Protein AF-A0A935CCX5-F1 (afdb_monomer)

Sequence (183 aa):
MKKTITIIMISWVMMFGCNPSNKKDSSNESIAKMDSAITEVKPKKVDKTPVVETDIVNKSTKTPEGRCDISVILQTSESIENLTNEDIYKFLFTFSEDCKNNIEFGEFSNEVLFEVLLRYPLEISNNLKKDSIYQDIILNEIANPIMEMQSADEIINNVNSLEIPEQTKQDVISSYKISIGYK

pLDDT: mean 75.25, std 21.26, range [36.38, 98.5]

Mean predicted aligned error: 17.53 Å

Solvent-accessible surface area (backbone atoms only — not comparable to full-atom values): 12180 Å² total; per-residue (Å²): 139,89,84,86,87,86,83,84,88,82,85,86,86,79,92,82,86,85,84,90,80,81,90,83,89,81,89,86,88,83,88,78,86,78,90,76,83,88,74,90,77,78,89,75,83,86,76,93,69,86,78,78,81,72,79,75,76,77,76,78,72,79,71,64,89,66,43,64,42,55,67,50,45,50,54,47,59,77,36,61,94,71,68,47,71,67,52,52,43,55,44,56,39,18,62,52,83,85,33,74,82,38,59,69,51,51,54,54,45,46,56,46,50,51,56,45,46,70,75,40,47,67,56,49,62,61,45,50,73,36,89,83,32,54,42,69,60,55,49,48,45,55,28,51,65,85,61,94,69,88,53,68,64,56,54,47,51,55,54,66,71,49,99,63,62,66,68,61,42,49,54,54,46,52,34,38,32,60,44,75,68,61,126

Structure (mmCIF, N/CA/C/O backbone):
data_AF-A0A935CCX5-F1
#
_entry.id   AF-A0A935CCX5-F1
#
loop_
_atom_site.group_PDB
_atom_site.id
_atom_site.type_symbol
_atom_site.label_atom_id
_atom_site.label_alt_id
_atom_site.label_comp_id
_atom_site.label_asym_id
_atom_site.label_entity_id
_atom_site.label_seq_id
_atom_site.pdbx_PDB_ins_code
_atom_site.Cartn_x
_atom_site.Cartn_y
_atom_site.Cartn_z
_atom_site.occupancy
_atom_site.B_iso_or_equiv
_atom_site.auth_seq_id
_atom_site.auth_comp_id
_atom_site.auth_asym_id
_atom_site.auth_atom_id
_atom_site.pdbx_PDB_model_num
ATOM 1 N N . MET A 1 1 ? -37.737 5.731 39.577 1.00 44.72 1 MET A N 1
ATOM 2 C CA . MET A 1 1 ? -36.458 5.450 40.267 1.00 44.72 1 MET A CA 1
ATOM 3 C C . MET A 1 1 ? -35.328 5.930 39.370 1.00 44.72 1 MET A C 1
ATOM 5 O O . MET A 1 1 ? -35.142 5.359 38.307 1.00 44.72 1 MET A O 1
ATOM 9 N N . LYS A 1 2 ? -34.663 7.034 39.724 1.00 38.88 2 LYS A N 1
ATOM 10 C CA . LYS A 1 2 ? -33.552 7.608 38.948 1.00 38.88 2 LYS A CA 1
ATOM 11 C C . LYS A 1 2 ? -32.244 7.115 39.570 1.00 38.88 2 LYS A C 1
ATOM 13 O O . LYS A 1 2 ? -32.047 7.329 40.761 1.00 38.88 2 LYS A O 1
ATOM 18 N N . LYS A 1 3 ? -31.400 6.424 38.802 1.00 51.53 3 LYS A N 1
ATOM 19 C CA . LYS A 1 3 ? -30.046 6.043 39.224 1.00 51.53 3 LYS A CA 1
ATOM 20 C C . LYS A 1 3 ? -29.058 6.957 38.511 1.00 51.53 3 LYS A C 1
ATOM 22 O O . LYS A 1 3 ? -28.895 6.861 37.301 1.00 51.53 3 LYS A O 1
ATOM 27 N N . THR A 1 4 ? -28.451 7.857 39.270 1.00 56.78 4 THR A N 1
ATOM 28 C CA . THR A 1 4 ? -27.326 8.683 38.835 1.00 56.78 4 THR A CA 1
ATOM 29 C C . THR A 1 4 ? -26.055 7.879 39.090 1.00 56.78 4 THR A C 1
ATOM 31 O O . THR A 1 4 ? -25.826 7.453 40.220 1.00 56.78 4 THR A O 1
ATOM 34 N N . ILE A 1 5 ? -25.266 7.623 38.048 1.00 62.19 5 ILE A N 1
ATOM 35 C CA . ILE A 1 5 ? -23.954 6.977 38.153 1.00 62.19 5 ILE A CA 1
ATOM 36 C C . ILE A 1 5 ? -22.908 8.079 37.990 1.00 62.19 5 ILE A C 1
ATOM 38 O O . ILE A 1 5 ? -22.842 8.723 36.947 1.00 62.19 5 ILE A O 1
ATOM 42 N N . THR A 1 6 ? -22.119 8.291 39.039 1.00 56.31 6 THR A N 1
ATOM 43 C CA . THR A 1 6 ? -20.995 9.232 39.090 1.00 56.31 6 THR A CA 1
ATOM 44 C C . THR A 1 6 ? -19.739 8.433 39.401 1.00 56.31 6 THR A C 1
ATOM 46 O O . THR A 1 6 ? -19.636 7.948 40.523 1.00 56.31 6 THR A O 1
ATOM 49 N N . ILE A 1 7 ? -18.796 8.299 38.461 1.00 57.38 7 ILE A N 1
ATOM 50 C CA . ILE A 1 7 ? -17.422 7.811 38.714 1.00 57.38 7 ILE A CA 1
ATOM 51 C C . ILE A 1 7 ? -16.489 8.535 37.719 1.00 57.38 7 ILE A C 1
ATOM 53 O O . ILE A 1 7 ? -16.612 8.338 36.518 1.00 57.38 7 ILE A O 1
ATOM 57 N N . ILE A 1 8 ? -15.860 9.640 38.140 1.00 51.03 8 ILE A N 1
ATOM 58 C CA . ILE A 1 8 ? -14.445 9.807 38.556 1.00 51.03 8 ILE A CA 1
ATOM 59 C C . ILE A 1 8 ? -13.445 9.630 37.395 1.00 51.03 8 ILE A C 1
ATOM 61 O O . ILE A 1 8 ? -13.020 8.527 37.071 1.00 51.03 8 ILE A O 1
ATOM 65 N N . MET A 1 9 ? -13.040 10.772 36.826 1.00 47.75 9 MET A N 1
ATOM 66 C CA . MET A 1 9 ? -11.865 10.942 35.965 1.00 47.75 9 MET A CA 1
ATOM 67 C C . MET A 1 9 ? -10.595 10.864 36.820 1.00 47.75 9 MET A C 1
ATOM 69 O O . MET A 1 9 ? -10.384 11.721 37.679 1.00 47.75 9 MET A O 1
ATOM 73 N N . ILE A 1 10 ? -9.743 9.868 36.580 1.00 54.22 10 ILE A N 1
ATOM 74 C CA . ILE A 1 10 ? -8.392 9.819 37.150 1.00 54.22 10 ILE A CA 1
ATOM 75 C C . ILE A 1 10 ? -7.418 10.261 36.062 1.00 54.22 10 ILE A C 1
ATOM 77 O O . ILE A 1 10 ? -7.190 9.560 35.082 1.00 54.22 10 ILE A O 1
ATOM 81 N N . SER A 1 11 ? -6.881 11.462 36.257 1.00 43.94 11 SER A N 1
ATOM 82 C CA . SER A 1 11 ? -5.831 12.069 35.450 1.00 43.94 11 SER A CA 1
ATOM 83 C C . SER A 1 11 ? -4.484 11.457 35.842 1.00 43.94 11 SER A C 1
ATOM 85 O O . SER A 1 11 ? -4.084 11.545 37.004 1.00 43.94 11 SER A O 1
ATOM 87 N N . TRP A 1 12 ? -3.795 10.822 34.895 1.00 50.88 12 TRP A N 1
ATOM 88 C CA . TRP A 1 12 ? -2.405 10.393 35.047 1.00 50.88 12 TRP A CA 1
ATOM 89 C C . TRP A 1 12 ? -1.508 11.351 34.267 1.00 50.88 12 TRP A C 1
ATOM 91 O O . TRP A 1 12 ? -1.431 11.310 33.043 1.00 50.88 12 TRP A O 1
ATOM 101 N N . VAL A 1 13 ? -0.839 12.230 35.011 1.00 50.91 13 VAL A N 1
ATOM 102 C CA . VAL A 1 13 ? 0.287 13.045 34.554 1.00 50.91 13 VAL A CA 1
ATOM 103 C C . VAL A 1 13 ? 1.533 12.498 35.240 1.00 50.91 13 VAL A C 1
ATOM 105 O O . VAL A 1 13 ? 1.661 12.634 36.453 1.00 50.91 13 VAL A O 1
ATOM 108 N N . MET A 1 14 ? 2.453 11.919 34.471 1.00 54.34 14 MET A N 1
ATOM 109 C CA . MET A 1 14 ? 3.885 11.823 34.793 1.00 54.34 14 MET A CA 1
ATOM 110 C C . MET A 1 14 ? 4.626 11.928 33.449 1.00 54.34 14 MET A C 1
ATOM 112 O O . MET A 1 14 ? 4.431 11.085 32.586 1.00 54.34 14 MET A O 1
ATOM 116 N N . MET A 1 15 ? 5.256 13.051 33.088 1.00 46.47 15 MET A N 1
ATOM 117 C CA . MET A 1 15 ? 6.559 13.544 33.566 1.00 46.47 15 MET A CA 1
ATOM 118 C C . MET A 1 15 ? 7.659 12.474 33.507 1.00 46.47 15 MET A C 1
ATOM 120 O O . MET A 1 15 ? 8.038 11.920 34.532 1.00 46.47 15 MET A O 1
ATOM 124 N N . PHE A 1 16 ? 8.224 12.259 32.316 1.00 51.16 16 PHE A N 1
ATOM 125 C CA . PHE A 1 16 ? 9.604 11.797 32.168 1.00 51.16 16 PHE A CA 1
ATOM 126 C C . PHE A 1 16 ? 10.336 12.730 31.207 1.00 51.16 16 PHE A C 1
ATOM 128 O O . PHE A 1 16 ? 10.091 12.741 30.005 1.00 51.16 16 PHE A O 1
ATOM 135 N N . GLY A 1 17 ? 11.196 13.568 31.783 1.00 39.47 17 GLY A N 1
ATOM 136 C CA . GLY A 1 17 ? 12.175 14.355 31.052 1.00 39.47 17 GLY A CA 1
ATOM 137 C C . GLY A 1 17 ? 13.452 13.550 30.828 1.00 39.47 17 GLY A C 1
ATOM 138 O O . GLY A 1 17 ? 13.896 12.826 31.719 1.00 39.47 17 GLY A O 1
ATOM 139 N N . CYS A 1 18 ? 14.077 13.741 29.669 1.00 45.31 18 CYS A N 1
ATOM 140 C CA . CYS A 1 18 ? 15.471 13.379 29.441 1.00 45.31 18 CYS A CA 1
ATOM 141 C C . CYS A 1 18 ? 16.293 14.657 29.230 1.00 45.31 18 CYS A C 1
ATOM 143 O O . CYS A 1 18 ? 16.026 15.456 28.337 1.00 45.31 18 CYS A O 1
ATOM 145 N N . ASN A 1 19 ? 17.284 14.833 30.103 1.00 48.62 19 ASN A N 1
ATOM 146 C CA . ASN A 1 19 ? 18.323 15.858 30.065 1.00 48.62 19 ASN A CA 1
ATOM 147 C C . ASN A 1 19 ? 19.548 15.293 29.310 1.00 48.62 19 ASN A C 1
ATOM 149 O O . ASN A 1 19 ? 19.934 14.158 29.603 1.00 48.62 19 ASN A O 1
ATOM 153 N N . PRO A 1 20 ? 20.180 16.027 28.374 1.00 53.34 20 PRO A N 1
ATOM 154 C CA . PRO A 1 20 ? 21.328 15.531 27.622 1.00 53.34 20 PRO A CA 1
ATOM 155 C C . PRO A 1 20 ? 22.642 15.815 28.360 1.00 53.34 20 PRO A C 1
ATOM 157 O O . PRO A 1 20 ? 22.901 16.938 28.791 1.00 53.34 20 PRO A O 1
ATOM 160 N N . SER A 1 21 ? 23.523 14.816 28.457 1.00 44.41 21 SER A N 1
ATOM 161 C CA . SER A 1 21 ? 24.890 15.027 28.941 1.00 44.41 21 SER A CA 1
ATOM 162 C C . SER A 1 21 ? 25.943 14.295 28.106 1.00 44.41 21 SER A C 1
ATOM 164 O O . SER A 1 21 ? 26.042 13.075 28.147 1.00 44.41 21 SER A O 1
ATOM 166 N N . ASN A 1 22 ? 26.773 15.127 27.468 1.00 36.38 22 ASN A N 1
ATOM 167 C CA . ASN A 1 22 ? 28.233 15.056 27.318 1.00 36.38 22 ASN A CA 1
ATOM 168 C C . ASN A 1 22 ? 28.921 13.970 26.463 1.00 36.38 22 ASN A C 1
ATOM 170 O O . ASN A 1 22 ? 29.100 12.833 26.877 1.00 36.38 22 ASN A O 1
ATOM 174 N N . LYS A 1 23 ? 29.486 14.470 25.348 1.00 39.94 23 LYS A N 1
ATOM 175 C CA . LYS A 1 23 ? 30.903 14.427 24.908 1.00 39.94 23 LYS A CA 1
ATOM 176 C C . LYS A 1 23 ? 31.777 13.240 25.341 1.00 39.94 23 LYS A C 1
ATOM 178 O O . LYS A 1 23 ? 32.072 13.099 26.527 1.00 39.94 23 LYS A O 1
ATOM 183 N N . LYS A 1 24 ? 32.452 12.642 24.348 1.00 38.50 24 LYS A N 1
ATOM 184 C CA . LYS A 1 24 ? 33.928 12.605 24.265 1.00 38.50 24 LYS A CA 1
ATOM 185 C C . LYS A 1 24 ? 34.413 12.177 22.876 1.00 38.50 24 LYS A C 1
ATOM 187 O O . LYS A 1 24 ? 34.017 11.133 22.373 1.00 38.50 24 LYS A O 1
ATOM 192 N N . ASP A 1 25 ? 35.306 12.991 22.323 1.00 45.34 25 ASP A N 1
ATOM 193 C CA . ASP A 1 25 ? 36.224 12.652 21.238 1.00 45.34 25 ASP A CA 1
ATOM 194 C C . ASP A 1 25 ? 37.192 11.540 21.677 1.00 45.34 25 ASP A C 1
ATOM 196 O O . ASP A 1 25 ? 37.613 11.523 22.835 1.00 45.34 25 ASP A O 1
ATOM 200 N N . SER A 1 26 ? 37.621 10.681 20.749 1.00 39.69 26 SER A N 1
ATOM 201 C CA . SER A 1 26 ? 39.006 10.191 20.713 1.00 39.69 26 SER A CA 1
ATOM 202 C C . SER A 1 26 ? 39.299 9.467 19.400 1.00 39.69 26 SER A C 1
ATOM 204 O O . SER A 1 26 ? 38.793 8.386 19.124 1.00 39.69 26 SER A O 1
ATOM 206 N N . SER A 1 27 ? 40.192 10.093 18.649 1.00 43.50 27 SER A N 1
ATOM 207 C CA . SER A 1 27 ? 41.060 9.577 17.596 1.00 43.50 27 SER A CA 1
ATOM 208 C C . SER A 1 27 ? 41.611 8.161 17.801 1.00 43.50 27 SER A C 1
ATOM 210 O O . SER A 1 27 ? 42.097 7.841 18.888 1.00 43.50 27 SER A O 1
ATOM 212 N N . ASN A 1 28 ? 41.734 7.419 16.699 1.00 43.84 28 ASN A N 1
ATOM 213 C CA . ASN A 1 28 ? 42.888 6.566 16.426 1.00 43.84 28 ASN A CA 1
ATOM 214 C C . ASN A 1 28 ? 43.132 6.373 14.915 1.00 43.84 28 ASN A C 1
ATOM 216 O O . ASN A 1 28 ? 42.342 5.836 14.148 1.00 43.84 28 ASN A O 1
ATOM 220 N N . GLU A 1 29 ? 44.299 6.878 14.553 1.00 40.53 29 GLU A N 1
ATOM 221 C CA . GLU A 1 29 ? 45.106 6.762 13.350 1.00 40.53 29 GLU A CA 1
ATOM 222 C C . GLU A 1 29 ? 45.534 5.314 13.056 1.00 40.53 29 GLU A C 1
ATOM 224 O O . GLU A 1 29 ? 45.851 4.578 13.991 1.00 40.53 29 GLU A O 1
ATOM 229 N N . SER A 1 30 ? 45.598 4.931 11.770 1.00 47.56 30 SER A N 1
ATOM 230 C CA . SER A 1 30 ? 46.702 4.167 11.137 1.00 47.56 30 SER A CA 1
ATOM 231 C C . SER A 1 30 ? 46.293 3.656 9.745 1.00 47.56 30 SER A C 1
ATOM 233 O O . SER A 1 30 ? 45.795 2.541 9.603 1.00 47.56 30 SER A O 1
ATOM 235 N N . ILE A 1 31 ? 46.542 4.445 8.692 1.00 44.75 31 ILE A N 1
ATOM 236 C CA . ILE A 1 31 ? 46.558 3.936 7.310 1.00 44.75 31 ILE A CA 1
ATOM 237 C C . ILE A 1 31 ? 47.976 3.436 7.037 1.00 44.75 31 ILE A C 1
ATOM 239 O O . ILE A 1 31 ? 48.907 4.212 6.815 1.00 44.75 31 ILE A O 1
ATOM 243 N N . ALA A 1 32 ? 48.138 2.117 7.112 1.00 42.75 32 ALA A N 1
ATOM 244 C CA . ALA A 1 32 ? 49.355 1.436 6.718 1.00 42.75 32 ALA A CA 1
ATOM 245 C C . ALA A 1 32 ? 49.464 1.397 5.189 1.00 42.75 32 ALA A C 1
ATOM 247 O O . ALA A 1 32 ? 48.538 1.027 4.471 1.00 42.75 32 ALA A O 1
ATOM 248 N N . LYS A 1 33 ? 50.648 1.797 4.733 1.00 46.12 33 LYS A N 1
ATOM 249 C CA . LYS A 1 33 ? 51.164 1.711 3.371 1.00 46.12 33 LYS A CA 1
ATOM 250 C C . LYS A 1 33 ? 51.087 0.275 2.859 1.00 46.12 33 LYS A C 1
ATOM 252 O O . LYS A 1 33 ? 51.522 -0.641 3.553 1.00 46.12 33 LYS A O 1
ATOM 257 N N . MET A 1 34 ? 50.658 0.105 1.614 1.00 49.12 34 MET A N 1
ATOM 258 C CA . MET A 1 34 ? 50.986 -1.096 0.858 1.00 49.12 34 MET A CA 1
ATOM 259 C C . MET A 1 34 ? 51.179 -0.725 -0.611 1.00 49.12 34 MET A C 1
ATOM 261 O O . MET A 1 34 ? 50.232 -0.580 -1.379 1.00 49.12 34 MET A O 1
ATOM 265 N N . ASP A 1 35 ? 52.450 -0.520 -0.954 1.00 47.53 35 ASP A N 1
ATOM 266 C CA . ASP A 1 35 ? 52.952 -0.504 -2.318 1.00 47.53 35 ASP A CA 1
ATOM 267 C C . ASP A 1 35 ? 52.635 -1.850 -2.981 1.00 47.53 35 ASP A C 1
ATOM 269 O O . ASP A 1 35 ? 52.957 -2.911 -2.437 1.00 47.53 35 ASP A O 1
ATOM 273 N N . SER A 1 36 ? 52.038 -1.826 -4.172 1.00 47.44 36 SER A N 1
ATOM 274 C CA . SER A 1 36 ? 52.028 -2.994 -5.048 1.00 47.44 36 SER A CA 1
ATOM 275 C C . SER A 1 36 ? 52.304 -2.586 -6.486 1.00 47.44 36 SER A C 1
ATOM 277 O O . SER A 1 36 ? 51.674 -1.697 -7.056 1.00 47.44 36 SER A O 1
ATOM 279 N N . ALA A 1 37 ? 53.330 -3.242 -7.010 1.00 46.75 37 ALA A N 1
ATOM 280 C CA . ALA A 1 37 ? 53.992 -3.044 -8.278 1.00 46.75 37 ALA A CA 1
ATOM 281 C C . ALA A 1 37 ? 53.043 -3.002 -9.485 1.00 46.75 37 ALA A C 1
ATOM 283 O O . ALA A 1 37 ? 52.337 -3.962 -9.796 1.00 46.75 37 ALA A O 1
ATOM 284 N N . ILE A 1 38 ? 53.153 -1.916 -10.251 1.00 46.22 38 ILE A N 1
ATOM 285 C CA . ILE A 1 38 ? 52.764 -1.880 -11.658 1.00 46.22 38 ILE A CA 1
ATOM 286 C C . ILE A 1 38 ? 53.743 -2.788 -12.404 1.00 46.22 38 ILE A C 1
ATOM 288 O O . ILE A 1 38 ? 54.920 -2.461 -12.549 1.00 46.22 38 ILE A O 1
ATOM 292 N N . THR A 1 39 ? 53.256 -3.940 -12.861 1.00 48.09 39 THR A N 1
ATOM 293 C CA . THR A 1 39 ? 53.983 -4.772 -13.822 1.00 48.09 39 THR A CA 1
ATOM 294 C C . THR A 1 39 ? 53.368 -4.537 -15.194 1.00 48.09 39 THR A C 1
ATOM 296 O O . THR A 1 39 ? 52.175 -4.754 -15.398 1.00 48.09 39 THR A O 1
ATOM 299 N N . GLU A 1 40 ? 54.187 -4.047 -16.119 1.00 47.06 40 GLU A N 1
ATOM 300 C CA . GLU A 1 40 ? 53.831 -3.764 -17.505 1.00 47.06 40 GLU A CA 1
ATOM 301 C C . GLU A 1 40 ? 53.297 -5.015 -18.221 1.00 47.06 40 GLU A C 1
ATOM 303 O O . GLU A 1 40 ? 54.026 -5.981 -18.457 1.00 47.06 40 GLU A O 1
ATOM 308 N N . VAL A 1 41 ? 52.027 -4.983 -18.634 1.00 49.78 41 VAL A N 1
ATOM 309 C CA . VAL A 1 41 ? 51.474 -5.957 -19.582 1.00 49.78 41 VAL A CA 1
ATOM 310 C C . VAL A 1 41 ? 51.513 -5.343 -20.980 1.00 49.78 41 VAL A C 1
ATOM 312 O O . VAL A 1 41 ? 50.815 -4.379 -21.285 1.00 49.78 41 VAL A O 1
ATOM 315 N N . LYS A 1 42 ? 52.362 -5.920 -21.836 1.00 52.69 42 LYS A N 1
ATOM 316 C CA . LYS A 1 42 ? 52.503 -5.588 -23.262 1.00 52.69 42 LYS A CA 1
ATOM 317 C 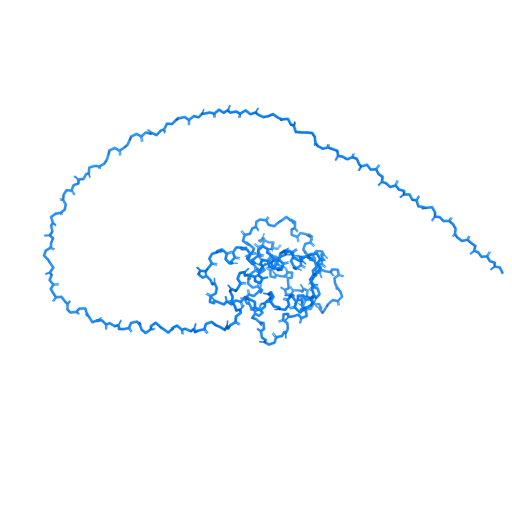C . LYS A 1 42 ? 51.167 -5.746 -24.015 1.00 52.69 42 LYS A C 1
ATOM 319 O O . LYS A 1 42 ? 50.466 -6.734 -23.785 1.00 52.69 42 LYS A O 1
ATOM 324 N N . PRO A 1 43 ? 50.848 -4.868 -24.986 1.00 39.22 43 PRO A N 1
ATOM 325 C CA . PRO A 1 43 ? 49.627 -4.978 -25.777 1.00 39.22 43 PRO A CA 1
ATOM 326 C C . PRO A 1 43 ? 49.686 -6.194 -26.713 1.00 39.22 43 PRO A C 1
ATOM 328 O O . PRO A 1 43 ? 50.532 -6.286 -27.608 1.00 39.22 43 PRO A O 1
ATOM 331 N N . LYS A 1 44 ? 48.768 -7.144 -26.504 1.00 43.75 44 LYS A N 1
ATOM 332 C CA . LYS A 1 44 ? 48.537 -8.287 -27.393 1.00 43.75 44 LYS A CA 1
ATOM 333 C C . LYS A 1 44 ? 47.650 -7.836 -28.557 1.00 43.75 44 LYS A C 1
ATOM 335 O O . LYS A 1 44 ? 46.626 -7.191 -28.356 1.00 43.75 44 LYS A O 1
ATOM 340 N N . LYS A 1 45 ? 48.091 -8.155 -29.775 1.00 48.47 45 LYS A N 1
ATOM 341 C CA . LYS A 1 45 ? 47.449 -7.807 -31.049 1.00 48.47 45 LYS A CA 1
ATOM 342 C C . LYS A 1 45 ? 45.987 -8.268 -31.087 1.00 48.47 45 LYS A C 1
ATOM 344 O O . LYS A 1 45 ? 45.701 -9.436 -30.838 1.00 48.47 45 LYS A O 1
ATOM 349 N N . VAL A 1 46 ? 45.115 -7.323 -31.432 1.00 43.12 46 VAL A N 1
ATOM 350 C CA . VAL A 1 46 ? 43.693 -7.500 -31.736 1.00 43.12 46 VAL A CA 1
ATOM 351 C C . VAL A 1 46 ? 43.574 -8.245 -33.062 1.00 43.12 46 VAL A C 1
ATOM 353 O O . VAL A 1 46 ? 43.966 -7.715 -34.103 1.00 43.12 46 VAL A O 1
ATOM 356 N N . ASP A 1 47 ? 43.059 -9.471 -33.006 1.00 54.94 47 ASP A N 1
ATOM 357 C CA . ASP A 1 47 ? 42.633 -10.214 -34.187 1.00 54.94 47 ASP A CA 1
ATOM 358 C C . ASP A 1 47 ? 41.143 -9.951 -34.433 1.00 54.94 47 ASP A C 1
ATOM 360 O O . ASP A 1 47 ? 40.322 -9.962 -33.511 1.00 54.94 47 ASP A O 1
ATOM 364 N N . LYS A 1 48 ? 40.819 -9.620 -35.680 1.00 53.25 48 LYS A N 1
ATOM 365 C CA . LYS A 1 48 ? 39.520 -9.103 -36.111 1.00 53.25 48 LYS A CA 1
ATOM 366 C C . LYS A 1 48 ? 38.533 -10.258 -36.224 1.00 53.25 48 LYS A C 1
ATOM 3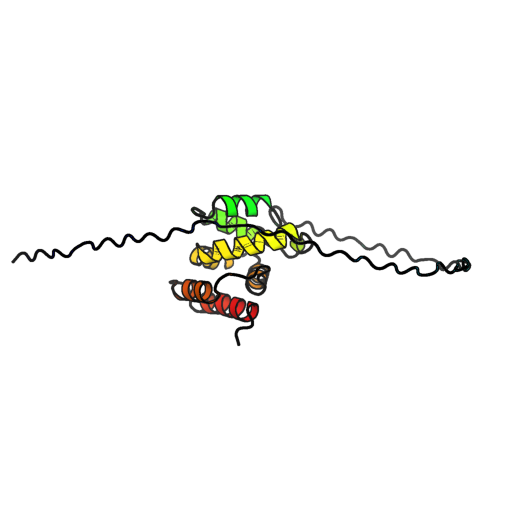68 O O . LYS A 1 48 ? 38.475 -10.925 -37.250 1.00 53.25 48 LYS A O 1
ATOM 373 N N . THR A 1 49 ? 37.719 -10.447 -35.193 1.00 52.34 49 THR A N 1
ATOM 374 C CA . THR A 1 49 ? 36.473 -11.213 -35.320 1.00 52.34 49 THR A CA 1
ATOM 375 C C . THR A 1 49 ? 35.333 -10.211 -35.509 1.00 52.34 49 THR A C 1
ATOM 377 O O . THR A 1 49 ? 35.271 -9.247 -34.743 1.00 52.34 49 THR A O 1
ATOM 380 N N . PRO A 1 50 ? 34.462 -10.365 -36.523 1.00 47.91 50 PRO A N 1
ATOM 381 C CA . PRO A 1 50 ? 33.326 -9.476 -36.699 1.00 47.91 50 PRO A CA 1
ATOM 382 C C . PRO A 1 50 ? 32.371 -9.690 -35.525 1.00 47.91 50 PRO A C 1
ATOM 384 O O . PRO A 1 50 ? 31.747 -10.742 -35.393 1.00 47.91 50 PRO A O 1
ATOM 387 N N . VAL A 1 51 ? 32.312 -8.693 -34.644 1.00 44.25 51 VAL A N 1
ATOM 388 C CA . VAL A 1 51 ? 31.281 -8.582 -33.619 1.00 44.25 51 VAL A CA 1
ATOM 389 C C . VAL A 1 51 ? 29.982 -8.343 -34.373 1.00 44.25 51 VAL A C 1
ATOM 391 O O . VAL A 1 51 ? 29.777 -7.284 -34.960 1.00 44.25 51 VAL A O 1
ATOM 394 N N . VAL A 1 52 ? 29.154 -9.381 -34.427 1.00 50.91 52 VAL A N 1
ATOM 395 C CA . VAL A 1 52 ? 27.754 -9.266 -34.814 1.00 50.91 52 VAL A CA 1
ATOM 396 C C . VAL A 1 52 ? 27.111 -8.391 -33.749 1.00 50.91 52 VAL A C 1
ATOM 398 O O . VAL A 1 52 ? 26.923 -8.815 -32.611 1.00 50.91 52 VAL A O 1
ATOM 401 N N . GLU A 1 53 ? 26.873 -7.141 -34.118 1.00 49.38 53 GLU A N 1
ATOM 402 C CA . GLU A 1 53 ? 26.093 -6.169 -33.371 1.00 49.38 53 GLU A CA 1
ATOM 403 C C . GLU A 1 53 ? 24.655 -6.695 -33.343 1.00 49.38 53 GLU A C 1
ATOM 405 O O . GLU A 1 53 ? 23.848 -6.455 -34.234 1.00 49.38 53 GLU A O 1
ATOM 410 N N . THR A 1 54 ? 24.363 -7.564 -32.375 1.00 43.34 54 THR A N 1
ATOM 411 C CA . THR A 1 54 ? 22.985 -7.899 -32.049 1.00 43.34 54 THR A CA 1
ATOM 412 C C . THR A 1 54 ? 22.401 -6.677 -31.375 1.00 43.34 54 THR A C 1
ATOM 414 O O . THR A 1 54 ? 22.699 -6.415 -30.208 1.00 43.34 54 THR A O 1
ATOM 417 N N . ASP A 1 55 ? 21.597 -5.943 -32.136 1.00 41.38 55 ASP A N 1
ATOM 418 C CA . ASP A 1 55 ? 20.690 -4.914 -31.657 1.00 41.38 55 ASP A CA 1
ATOM 419 C C . ASP A 1 55 ? 19.947 -5.437 -30.422 1.00 41.38 55 ASP A C 1
ATOM 421 O O . ASP A 1 55 ? 18.992 -6.216 -30.514 1.00 41.38 55 ASP A O 1
ATOM 425 N N . ILE A 1 56 ? 20.398 -5.021 -29.236 1.00 53.47 56 ILE A N 1
ATOM 426 C CA . ILE A 1 56 ? 19.592 -5.120 -28.028 1.00 53.47 56 ILE A CA 1
ATOM 427 C C . ILE A 1 56 ? 18.474 -4.113 -28.250 1.00 53.47 56 ILE A C 1
ATOM 429 O O . ILE A 1 56 ? 18.626 -2.916 -28.008 1.00 53.47 56 ILE A O 1
ATOM 433 N N . VAL A 1 57 ? 17.361 -4.614 -28.786 1.00 45.56 57 VAL A N 1
ATOM 434 C CA . VAL A 1 57 ? 16.081 -3.920 -28.829 1.00 45.56 57 VAL A CA 1
ATOM 435 C C . VAL A 1 57 ? 15.739 -3.589 -27.386 1.00 45.56 57 VAL A C 1
ATOM 437 O O . VAL A 1 57 ? 15.199 -4.404 -26.638 1.00 45.56 57 VAL A O 1
ATOM 440 N N . ASN A 1 58 ? 16.128 -2.382 -26.992 1.00 48.72 58 ASN A N 1
ATOM 441 C CA . ASN A 1 58 ? 15.821 -1.773 -25.721 1.00 48.72 58 ASN A CA 1
ATOM 442 C C . ASN A 1 58 ? 14.319 -1.489 -25.761 1.00 48.72 58 ASN A C 1
ATOM 444 O O . ASN A 1 58 ? 13.867 -0.419 -26.173 1.00 48.72 58 ASN A O 1
ATOM 448 N N . LYS A 1 59 ? 13.521 -2.517 -25.460 1.00 44.25 59 LYS A N 1
ATOM 449 C CA . LYS A 1 59 ? 12.077 -2.402 -25.321 1.00 44.25 59 LYS A CA 1
ATOM 450 C C . LYS A 1 59 ? 11.850 -1.585 -24.057 1.00 44.25 59 LYS A C 1
ATOM 452 O O . LYS A 1 59 ? 11.667 -2.141 -22.984 1.00 44.25 59 LYS A O 1
ATOM 457 N N . SER A 1 60 ? 11.914 -0.262 -24.201 1.00 49.47 60 SER A N 1
ATOM 458 C CA . SER A 1 60 ? 11.426 0.690 -23.214 1.00 49.47 60 SER A CA 1
ATOM 459 C C . SER A 1 60 ? 9.928 0.435 -23.085 1.00 49.47 60 SER A C 1
ATOM 461 O O . SER A 1 60 ? 9.104 0.954 -23.839 1.00 49.47 60 SER A O 1
ATOM 463 N N . THR A 1 61 ? 9.576 -0.491 -22.200 1.00 55.69 61 THR A N 1
ATOM 464 C CA . THR A 1 61 ? 8.221 -0.639 -21.705 1.00 55.69 61 THR A CA 1
ATOM 465 C C . THR A 1 61 ? 7.942 0.643 -20.953 1.00 55.69 61 THR A C 1
ATOM 467 O O . THR A 1 61 ? 8.477 0.879 -19.877 1.00 55.69 61 THR A O 1
ATOM 470 N N . LYS A 1 62 ? 7.194 1.539 -21.598 1.00 67.94 62 LYS A N 1
ATOM 471 C CA . LYS A 1 62 ? 6.774 2.792 -20.991 1.00 67.94 62 LYS A CA 1
ATOM 472 C C . LYS A 1 62 ? 5.983 2.441 -19.737 1.00 67.94 62 LYS A C 1
ATOM 474 O O . LYS A 1 62 ? 4.877 1.910 -19.838 1.00 67.94 62 LYS A O 1
ATOM 479 N N . THR A 1 63 ? 6.569 2.733 -18.588 1.00 74.19 63 THR A N 1
ATOM 480 C CA . THR A 1 63 ? 5.908 2.613 -17.300 1.00 74.19 63 THR A CA 1
ATOM 481 C C . THR A 1 63 ? 4.603 3.417 -17.334 1.00 74.19 63 THR A C 1
ATOM 483 O O . THR A 1 63 ? 4.604 4.541 -17.856 1.00 74.19 63 THR A O 1
ATOM 486 N N . PRO A 1 64 ? 3.476 2.864 -16.845 1.00 80.31 64 PRO A N 1
ATOM 487 C CA . PRO A 1 64 ? 2.231 3.612 -16.757 1.00 80.31 64 PRO A CA 1
ATOM 488 C C . PRO A 1 64 ? 2.440 4.936 -16.013 1.00 80.31 64 PRO A C 1
ATOM 490 O O . PRO A 1 64 ? 3.181 5.000 -15.034 1.00 80.31 64 PRO A O 1
ATOM 493 N N . GLU A 1 65 ? 1.800 5.997 -16.497 1.00 86.44 65 GLU A N 1
ATOM 494 C CA . GLU A 1 65 ? 1.896 7.329 -15.898 1.00 86.44 65 GLU A CA 1
ATOM 495 C C . GLU A 1 65 ? 1.486 7.288 -14.418 1.00 86.44 65 GLU A C 1
ATOM 497 O O . GLU A 1 65 ? 0.491 6.652 -14.075 1.00 86.44 65 GLU A O 1
ATOM 502 N N . GLY A 1 66 ? 2.274 7.928 -13.550 1.00 87.00 66 GLY A N 1
ATOM 503 C CA . GLY A 1 66 ? 2.058 7.956 -12.099 1.00 87.00 66 GLY A CA 1
ATOM 504 C C . GLY A 1 66 ? 2.718 6.821 -11.302 1.00 87.00 66 GLY A C 1
ATOM 505 O O . GLY A 1 66 ? 2.725 6.883 -10.076 1.00 87.00 66 GLY A O 1
ATOM 506 N N . ARG A 1 67 ? 3.307 5.800 -11.944 1.00 94.62 67 ARG A N 1
ATOM 507 C CA . ARG A 1 67 ? 4.169 4.841 -11.224 1.00 94.62 67 ARG A CA 1
ATOM 508 C C . ARG A 1 67 ? 5.539 5.450 -10.937 1.00 94.62 67 ARG A C 1
ATOM 510 O O . ARG A 1 67 ? 6.018 6.294 -11.691 1.00 94.62 67 ARG A O 1
ATOM 517 N N . CYS A 1 68 ? 6.180 4.962 -9.881 1.00 94.69 68 CYS A N 1
ATOM 518 C CA . CYS A 1 68 ? 7.498 5.401 -9.422 1.00 94.69 68 CYS A CA 1
ATOM 519 C C . CYS A 1 68 ? 7.582 6.913 -9.131 1.00 94.69 68 CYS A C 1
ATOM 521 O O . CYS A 1 68 ? 8.673 7.485 -9.133 1.00 94.69 68 CYS A O 1
ATOM 523 N N . ASP A 1 69 ? 6.438 7.575 -8.917 1.00 95.69 69 ASP A N 1
ATOM 524 C CA . ASP A 1 69 ? 6.375 9.010 -8.663 1.00 95.69 69 ASP A CA 1
ATOM 525 C C . ASP A 1 69 ? 6.702 9.299 -7.197 1.00 95.69 69 ASP A C 1
ATOM 527 O O . ASP A 1 69 ? 5.857 9.184 -6.307 1.00 95.69 69 ASP A O 1
ATOM 531 N N . ILE A 1 70 ? 7.952 9.692 -6.956 1.00 95.94 70 ILE A N 1
ATOM 532 C CA . ILE A 1 70 ? 8.454 10.031 -5.622 1.00 95.94 70 ILE A CA 1
ATOM 533 C C . ILE A 1 70 ? 7.689 11.200 -4.986 1.00 95.94 70 ILE A C 1
ATOM 535 O O . ILE A 1 70 ? 7.576 11.274 -3.765 1.00 95.94 70 ILE A O 1
ATOM 539 N N . SER A 1 71 ? 7.106 12.089 -5.795 1.00 97.06 71 SER A N 1
ATOM 540 C CA . SER A 1 71 ? 6.341 13.241 -5.308 1.00 97.06 71 SER A CA 1
ATOM 541 C C . SER A 1 71 ? 5.077 12.792 -4.577 1.00 97.06 71 SER A C 1
ATOM 543 O O . SER A 1 71 ? 4.697 13.400 -3.580 1.00 97.06 71 SER A O 1
ATOM 545 N N . VAL A 1 72 ? 4.442 11.711 -5.044 1.00 97.94 72 VAL A N 1
ATOM 546 C CA . VAL A 1 72 ? 3.273 11.115 -4.382 1.00 97.94 72 VAL A CA 1
ATOM 547 C C . VAL A 1 72 ? 3.679 10.479 -3.051 1.00 97.94 72 VAL A C 1
ATOM 549 O O . VAL A 1 72 ? 2.963 10.639 -2.064 1.00 97.94 72 VAL A O 1
ATOM 552 N N . ILE A 1 73 ? 4.843 9.821 -2.990 1.00 97.81 73 ILE A N 1
ATOM 553 C CA . ILE A 1 73 ? 5.386 9.259 -1.740 1.00 97.81 73 ILE A CA 1
ATOM 554 C C . ILE A 1 73 ? 5.630 10.376 -0.720 1.00 97.81 73 ILE A C 1
ATOM 556 O O . ILE A 1 73 ? 5.182 10.279 0.421 1.00 97.81 73 ILE A O 1
ATOM 560 N N . LEU A 1 74 ? 6.263 11.471 -1.154 1.00 97.62 74 LEU A N 1
ATOM 561 C CA . 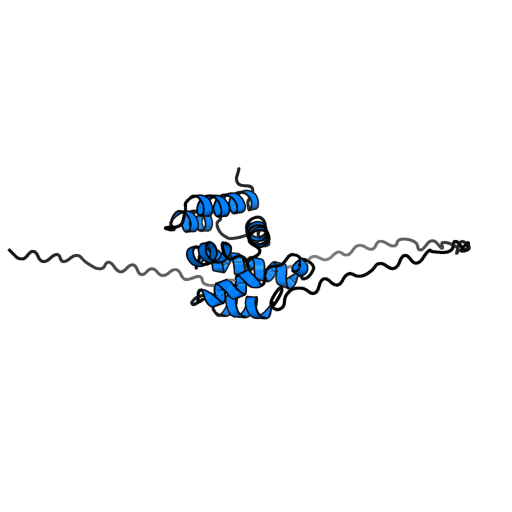LEU A 1 74 ? 6.542 12.630 -0.310 1.00 97.62 74 LEU A CA 1
ATOM 562 C C . LEU A 1 74 ? 5.255 13.260 0.232 1.00 97.62 74 LEU A C 1
ATOM 564 O O . LEU A 1 74 ? 5.128 13.446 1.436 1.00 97.62 74 LEU A O 1
ATOM 568 N N . GLN A 1 75 ? 4.270 13.518 -0.632 1.00 97.94 75 GLN A N 1
ATOM 569 C CA . GLN A 1 75 ? 2.974 14.067 -0.213 1.00 97.94 75 GLN A CA 1
ATOM 570 C C . GLN A 1 75 ? 2.252 13.155 0.786 1.00 97.94 75 GLN A C 1
ATOM 572 O O . GLN A 1 75 ? 1.623 13.642 1.728 1.00 97.94 75 GLN A O 1
ATOM 577 N N . THR A 1 76 ? 2.365 11.838 0.592 1.00 98.38 76 THR A N 1
ATOM 578 C CA . THR A 1 76 ? 1.795 10.832 1.496 1.00 98.38 76 THR A CA 1
ATOM 579 C C . THR A 1 76 ? 2.466 10.891 2.867 1.00 98.38 76 THR A C 1
ATOM 581 O O . THR A 1 76 ? 1.770 10.923 3.878 1.00 98.38 76 THR A O 1
ATOM 584 N N . SER A 1 77 ? 3.798 10.973 2.911 1.00 97.81 77 SER A N 1
ATOM 585 C CA . SER A 1 77 ? 4.565 11.116 4.155 1.00 97.81 77 SER A CA 1
ATOM 586 C C . SER A 1 77 ? 4.256 12.436 4.878 1.00 97.81 77 SER A C 1
ATOM 588 O O . SER A 1 77 ? 3.986 12.447 6.076 1.00 97.81 77 SER A O 1
ATOM 590 N N . GLU A 1 78 ? 4.192 13.556 4.156 1.00 98.00 78 GLU A N 1
ATOM 591 C CA . GLU A 1 78 ? 3.881 14.870 4.739 1.00 98.00 78 GLU A CA 1
ATOM 592 C C . GLU A 1 78 ? 2.452 14.951 5.302 1.00 98.00 78 GLU A C 1
ATOM 594 O O . GLU A 1 78 ? 2.195 15.679 6.263 1.00 98.00 78 GLU A O 1
ATOM 599 N N . SER A 1 79 ? 1.521 14.192 4.720 1.00 97.56 79 SER A N 1
ATOM 600 C CA . SER A 1 79 ? 0.098 14.188 5.087 1.00 97.56 79 SER A CA 1
ATOM 601 C C . SER A 1 79 ? -0.315 12.948 5.882 1.00 97.56 79 SER A C 1
ATOM 603 O O . SER A 1 79 ? -1.508 12.669 6.009 1.00 97.56 79 SER A O 1
ATOM 605 N N . ILE A 1 80 ? 0.652 12.214 6.437 1.00 97.25 80 ILE A N 1
ATOM 606 C CA . ILE A 1 80 ? 0.465 10.860 6.970 1.00 97.25 80 ILE A CA 1
ATOM 607 C C . ILE A 1 80 ? -0.539 10.758 8.125 1.00 97.25 80 ILE A C 1
ATOM 609 O O . ILE A 1 80 ? -1.090 9.694 8.371 1.00 97.25 80 ILE A O 1
ATOM 613 N N . GLU A 1 81 ? -0.804 11.854 8.835 1.00 96.94 81 GLU A N 1
ATOM 614 C CA . GLU A 1 81 ? -1.789 11.896 9.923 1.00 96.94 81 GLU A CA 1
ATOM 615 C C . GLU A 1 81 ? -3.237 12.015 9.417 1.00 96.94 81 GLU A C 1
ATOM 617 O O . GLU A 1 81 ? -4.179 11.722 10.151 1.00 96.94 81 GLU A O 1
ATOM 622 N N . ASN A 1 82 ? -3.441 12.458 8.171 1.00 97.12 82 ASN A N 1
ATOM 623 C CA . ASN A 1 82 ? -4.762 12.757 7.615 1.00 97.12 82 ASN A CA 1
ATOM 624 C C . ASN A 1 82 ? -4.889 12.342 6.141 1.00 97.12 82 ASN A C 1
ATOM 626 O O . ASN A 1 82 ? -5.321 13.138 5.305 1.00 97.12 82 ASN A O 1
ATOM 630 N N . LEU A 1 83 ? -4.536 11.098 5.815 1.00 98.12 83 LEU A N 1
ATOM 631 C CA . LEU A 1 83 ? -4.710 10.575 4.462 1.00 98.12 83 LEU A CA 1
ATOM 632 C C . LEU A 1 83 ? -6.172 10.245 4.159 1.00 98.12 83 LEU A C 1
ATOM 634 O O . LEU A 1 83 ? -6.877 9.615 4.951 1.00 98.12 83 LEU A O 1
ATOM 638 N N . THR A 1 84 ? -6.627 10.623 2.966 1.00 97.88 84 THR A N 1
ATOM 639 C CA . THR A 1 84 ? -7.894 10.133 2.425 1.00 97.88 84 THR A CA 1
ATOM 640 C C . THR A 1 84 ? -7.705 8.775 1.746 1.00 97.88 84 THR A C 1
ATOM 642 O O . THR A 1 84 ? -6.605 8.376 1.366 1.00 97.88 84 THR A O 1
ATOM 645 N N . ASN A 1 85 ? -8.810 8.062 1.509 1.00 97.56 85 ASN A N 1
ATOM 646 C CA . ASN A 1 85 ? -8.789 6.827 0.718 1.00 97.56 85 ASN A CA 1
ATOM 647 C C . ASN A 1 85 ? -8.231 7.063 -0.706 1.00 97.56 85 ASN A C 1
ATOM 649 O O . ASN A 1 85 ? -7.574 6.192 -1.270 1.00 97.56 85 ASN A O 1
ATOM 653 N N . GLU A 1 86 ? -8.459 8.247 -1.285 1.00 97.75 86 GLU A N 1
ATOM 654 C CA . GLU A 1 86 ? -7.893 8.602 -2.590 1.00 97.75 86 GLU A CA 1
ATOM 655 C C . GLU A 1 86 ? -6.371 8.783 -2.526 1.00 97.75 86 GLU A C 1
ATOM 657 O O . GLU A 1 86 ? -5.675 8.332 -3.436 1.00 97.75 86 GLU A O 1
ATOM 662 N N . ASP A 1 87 ? -5.848 9.376 -1.452 1.00 98.19 87 ASP A N 1
ATOM 663 C CA . ASP A 1 87 ? -4.403 9.540 -1.258 1.00 98.19 87 ASP A CA 1
ATOM 664 C C . ASP A 1 87 ? -3.723 8.180 -1.105 1.00 98.19 87 ASP A C 1
ATOM 666 O O . ASP A 1 87 ? -2.758 7.887 -1.807 1.00 98.19 87 ASP A O 1
ATOM 670 N N . ILE A 1 88 ? -4.301 7.295 -0.286 1.00 98.50 88 ILE A N 1
ATOM 671 C CA . ILE A 1 88 ? -3.815 5.919 -0.108 1.00 98.50 88 ILE A CA 1
ATOM 672 C C . ILE A 1 88 ? -3.878 5.153 -1.431 1.00 98.50 88 ILE A C 1
ATOM 674 O O . ILE A 1 88 ? -2.948 4.430 -1.773 1.00 98.50 88 ILE A O 1
ATOM 678 N N . TYR A 1 89 ? -4.945 5.323 -2.215 1.00 98.31 89 TYR A N 1
ATOM 679 C CA . TYR A 1 89 ? -5.023 4.731 -3.547 1.00 98.31 89 TYR A CA 1
ATOM 680 C C . TYR A 1 89 ? -3.894 5.222 -4.461 1.00 98.31 89 TYR A C 1
ATOM 682 O O . TYR A 1 89 ? -3.240 4.399 -5.097 1.00 98.31 89 TYR A O 1
ATOM 690 N N . LYS A 1 90 ? -3.661 6.539 -4.535 1.00 98.06 90 LYS A N 1
ATOM 691 C CA . LYS A 1 90 ? -2.598 7.128 -5.367 1.00 98.06 90 LYS A CA 1
ATOM 692 C C . LYS A 1 90 ? -1.222 6.648 -4.929 1.00 98.06 90 LYS A C 1
ATOM 694 O O . LYS A 1 90 ? -0.421 6.287 -5.782 1.00 98.06 90 LYS A O 1
ATOM 699 N N . PHE A 1 91 ? -0.991 6.584 -3.622 1.00 98.44 91 PHE A N 1
ATOM 700 C CA . PHE A 1 91 ? 0.217 6.026 -3.034 1.00 98.44 91 PHE A CA 1
ATOM 701 C C . PHE A 1 91 ? 0.416 4.559 -3.425 1.00 98.44 91 PHE A C 1
ATOM 703 O O . PHE A 1 91 ? 1.426 4.211 -4.016 1.00 98.44 91 PHE A O 1
ATOM 710 N N . LEU A 1 92 ? -0.562 3.680 -3.199 1.00 98.25 92 LEU A N 1
ATOM 711 C CA . LEU A 1 92 ? -0.426 2.269 -3.588 1.00 98.25 92 LEU A CA 1
ATOM 712 C C . LEU A 1 92 ? -0.304 2.100 -5.109 1.00 98.25 92 LEU A C 1
ATOM 714 O O . LEU A 1 92 ? 0.336 1.167 -5.597 1.00 98.25 92 LEU A O 1
ATOM 718 N N . PHE A 1 93 ? -0.887 3.018 -5.877 1.00 97.81 93 PHE A N 1
ATOM 719 C CA . PHE A 1 93 ? -0.735 3.045 -7.319 1.00 97.81 93 PHE A CA 1
ATOM 720 C C . PHE A 1 93 ? 0.697 3.378 -7.744 1.00 97.81 93 PHE A C 1
ATOM 722 O O . PHE A 1 93 ? 1.060 3.008 -8.846 1.00 97.81 93 PHE A O 1
ATOM 729 N N . THR A 1 94 ? 1.570 3.982 -6.936 1.00 97.56 94 THR A N 1
ATOM 730 C CA . THR A 1 94 ? 2.939 4.267 -7.406 1.00 97.56 94 THR A CA 1
ATOM 731 C C . THR A 1 94 ? 3.794 3.013 -7.588 1.00 97.56 94 THR A C 1
ATOM 733 O O . THR A 1 94 ? 4.742 3.039 -8.371 1.00 97.56 94 THR A O 1
ATOM 736 N N . PHE A 1 95 ? 3.481 1.914 -6.897 1.00 96.94 95 PHE A N 1
ATOM 737 C CA . PHE A 1 95 ? 4.287 0.690 -6.917 1.00 96.94 95 PHE A CA 1
ATOM 738 C C . PHE A 1 95 ? 4.231 -0.006 -8.282 1.00 96.94 95 PHE A C 1
ATOM 740 O O . PHE A 1 95 ? 3.156 -0.195 -8.855 1.00 96.94 95 PHE A O 1
ATOM 747 N N . SER A 1 96 ? 5.397 -0.373 -8.816 1.00 95.69 96 SER A N 1
ATOM 748 C CA . SER A 1 96 ? 5.555 -1.084 -10.089 1.00 95.69 96 SER A CA 1
ATOM 749 C C . SER A 1 96 ? 6.899 -1.806 -10.149 1.00 95.69 96 SER A C 1
ATOM 751 O O . SER A 1 96 ? 7.879 -1.361 -9.557 1.00 95.69 96 SER A O 1
ATOM 753 N N . GLU A 1 97 ? 6.962 -2.880 -10.935 1.00 92.81 97 GLU A N 1
ATOM 754 C CA . GLU A 1 97 ? 8.185 -3.642 -11.218 1.00 92.81 97 GLU A CA 1
ATOM 755 C C . GLU A 1 97 ? 9.265 -2.754 -11.850 1.00 92.81 97 GLU A C 1
ATOM 757 O O . GLU A 1 97 ? 10.459 -2.920 -11.603 1.00 92.81 97 GLU A O 1
ATOM 762 N N . ASP A 1 98 ? 8.833 -1.752 -12.615 1.00 91.31 98 ASP A N 1
ATOM 763 C CA . ASP A 1 98 ? 9.714 -0.788 -13.270 1.00 91.31 98 ASP A CA 1
ATOM 764 C C . ASP A 1 98 ? 10.474 0.105 -12.269 1.00 91.31 98 ASP A C 1
ATOM 766 O O . ASP A 1 98 ? 11.504 0.685 -12.620 1.00 91.31 98 ASP A O 1
ATOM 770 N N . CYS A 1 99 ?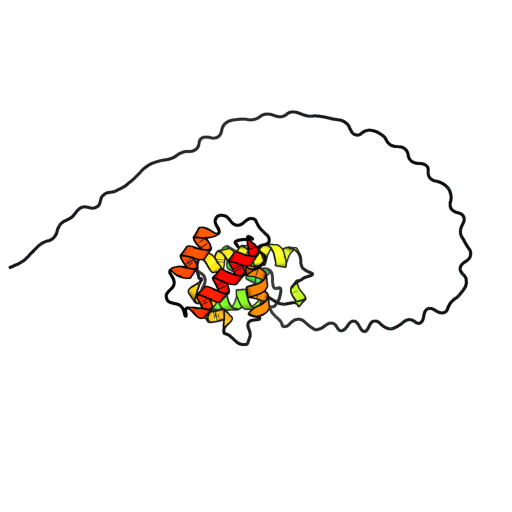 10.011 0.205 -11.016 1.00 90.69 99 CYS A N 1
ATOM 771 C CA . CYS A 1 99 ? 10.628 1.058 -9.999 1.00 90.69 99 CYS A CA 1
ATOM 772 C C . CYS A 1 99 ? 11.889 0.443 -9.369 1.00 90.69 99 CYS A C 1
ATOM 774 O O . CYS A 1 99 ? 12.615 1.147 -8.674 1.00 90.69 99 CYS A O 1
ATOM 776 N N . LYS A 1 100 ? 12.199 -0.837 -9.636 1.00 85.44 100 LYS A N 1
ATOM 777 C CA . LYS A 1 100 ? 13.292 -1.592 -8.984 1.00 85.44 100 LYS A CA 1
ATOM 778 C C . LYS A 1 100 ? 14.687 -0.981 -9.130 1.00 85.44 100 LYS A C 1
ATOM 780 O O . LYS A 1 100 ? 15.554 -1.232 -8.302 1.00 85.44 100 LYS A O 1
ATOM 785 N N . ASN A 1 101 ? 14.917 -0.192 -10.179 1.00 86.88 101 ASN A N 1
ATOM 786 C CA . ASN A 1 101 ? 16.206 0.465 -10.414 1.00 86.88 101 ASN A CA 1
ATOM 787 C C . ASN A 1 101 ? 16.311 1.850 -9.750 1.00 86.88 101 ASN A C 1
ATOM 789 O O . ASN A 1 101 ? 17.368 2.476 -9.818 1.00 86.88 101 ASN A O 1
ATOM 793 N N . ASN A 1 102 ? 15.235 2.346 -9.134 1.00 90.06 102 ASN A N 1
ATOM 794 C CA . ASN A 1 102 ? 15.228 3.596 -8.388 1.00 90.06 102 ASN A CA 1
ATOM 795 C C . ASN A 1 102 ? 15.371 3.289 -6.893 1.00 90.06 102 ASN A C 1
ATOM 797 O O . ASN A 1 102 ? 14.383 3.042 -6.206 1.00 90.06 102 ASN A O 1
ATOM 801 N N . ILE A 1 103 ? 16.620 3.286 -6.419 1.00 90.88 103 ILE A N 1
ATOM 802 C CA . ILE A 1 103 ? 16.967 2.947 -5.032 1.00 90.88 103 ILE A CA 1
ATOM 803 C C . ILE A 1 103 ? 16.236 3.872 -4.053 1.00 90.88 103 ILE A C 1
ATOM 805 O O . ILE A 1 103 ? 15.554 3.384 -3.164 1.00 90.88 103 ILE A 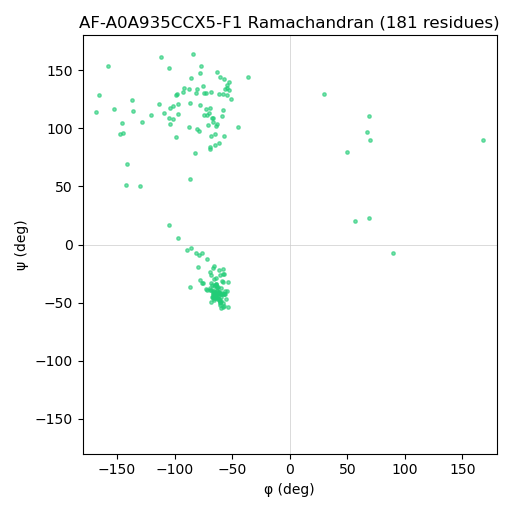O 1
ATOM 809 N N . GLU A 1 104 ? 16.304 5.189 -4.269 1.00 90.94 104 GLU A N 1
ATOM 810 C CA . GLU A 1 104 ? 15.671 6.185 -3.392 1.00 90.94 104 GLU A CA 1
ATOM 811 C C . GLU A 1 104 ? 14.153 5.989 -3.308 1.00 90.94 104 GLU A C 1
ATOM 813 O O . GLU A 1 104 ? 13.580 6.026 -2.222 1.00 90.94 104 GLU A O 1
ATOM 818 N N . PHE A 1 105 ? 13.500 5.710 -4.442 1.00 95.06 105 PHE A N 1
ATOM 819 C CA . PHE A 1 105 ? 12.080 5.369 -4.436 1.00 95.06 105 PHE A CA 1
ATOM 820 C C . PHE A 1 105 ? 11.811 4.087 -3.656 1.00 95.06 105 PHE A C 1
ATOM 822 O O . PHE A 1 105 ? 10.887 4.073 -2.852 1.00 95.06 105 PHE A O 1
ATOM 829 N N . GLY A 1 106 ? 12.584 3.024 -3.881 1.00 93.00 106 GLY A N 1
ATOM 830 C CA . GLY A 1 106 ? 12.406 1.753 -3.179 1.00 93.00 106 GLY A CA 1
ATOM 831 C C . GLY A 1 106 ? 12.501 1.925 -1.666 1.00 93.00 106 GLY A C 1
ATOM 832 O O . GLY A 1 106 ? 11.564 1.579 -0.956 1.00 93.00 106 GLY A O 1
ATOM 833 N N . GLU A 1 107 ? 13.583 2.537 -1.185 1.00 92.00 107 GLU A N 1
ATOM 834 C CA . GLU A 1 107 ? 13.816 2.759 0.246 1.00 92.00 107 GLU A CA 1
ATOM 835 C C . GLU A 1 107 ? 12.717 3.632 0.869 1.00 92.00 107 GLU A C 1
ATOM 837 O O . GLU A 1 107 ? 12.069 3.219 1.833 1.00 92.00 107 GLU A O 1
ATOM 842 N N . PHE A 1 108 ? 12.440 4.800 0.277 1.00 94.94 108 PHE A N 1
ATOM 843 C CA . PHE A 1 108 ? 11.494 5.754 0.853 1.00 94.94 108 PHE A CA 1
ATOM 844 C C . PHE A 1 108 ? 10.036 5.287 0.745 1.00 94.94 108 PHE A C 1
ATOM 846 O O . PHE A 1 108 ? 9.255 5.442 1.682 1.00 94.94 108 PHE A O 1
ATOM 853 N N . SER A 1 109 ? 9.643 4.674 -0.376 1.00 96.06 109 SER A N 1
ATOM 854 C CA . SER A 1 109 ? 8.281 4.147 -0.524 1.00 96.06 109 SER A CA 1
ATOM 855 C C . SER A 1 109 ? 8.020 2.950 0.387 1.00 96.06 109 SER A C 1
ATOM 857 O O . SER A 1 109 ? 6.902 2.827 0.884 1.00 96.06 109 SER A O 1
ATOM 859 N N . ASN A 1 110 ? 9.026 2.107 0.654 1.00 94.69 110 ASN A N 1
ATOM 860 C CA . ASN A 1 110 ? 8.910 0.997 1.596 1.00 94.69 110 ASN A CA 1
ATOM 861 C C . ASN A 1 110 ? 8.725 1.513 3.033 1.00 94.69 110 ASN A C 1
ATOM 863 O O . ASN A 1 110 ? 7.796 1.082 3.709 1.00 94.69 110 ASN A O 1
ATOM 867 N N . GLU A 1 111 ? 9.514 2.499 3.472 1.00 93.00 111 GLU A N 1
ATOM 868 C CA . GLU A 1 111 ? 9.319 3.163 4.771 1.00 93.00 111 GLU A CA 1
ATOM 869 C C . GLU A 1 111 ? 7.889 3.704 4.923 1.00 93.00 111 GLU A C 1
ATOM 871 O O . GLU A 1 111 ? 7.161 3.329 5.849 1.00 93.00 111 GLU A O 1
ATOM 876 N N . VAL A 1 112 ? 7.447 4.513 3.957 1.00 96.25 112 VAL A N 1
ATOM 877 C CA . VAL A 1 112 ? 6.112 5.123 3.981 1.00 96.25 112 VAL A CA 1
ATOM 878 C C . VAL A 1 112 ? 5.008 4.064 3.896 1.00 96.25 112 VAL A C 1
ATOM 880 O O . VAL A 1 112 ? 3.972 4.213 4.540 1.00 96.25 112 VAL A O 1
ATOM 883 N N . LEU A 1 113 ? 5.207 2.959 3.167 1.00 96.19 113 LEU A N 1
ATOM 884 C CA . LEU A 1 113 ? 4.219 1.879 3.056 1.00 96.19 113 LEU A CA 1
ATOM 885 C C . LEU A 1 113 ? 3.851 1.307 4.417 1.00 96.19 113 LEU A C 1
ATOM 887 O O . LEU A 1 113 ? 2.674 1.078 4.696 1.00 96.19 113 LEU A O 1
ATOM 891 N N . PHE A 1 114 ? 4.841 1.097 5.272 1.00 93.00 114 PHE A N 1
ATOM 892 C CA . PHE A 1 114 ? 4.599 0.559 6.598 1.00 93.00 114 PHE A CA 1
ATOM 893 C C . PHE A 1 114 ? 4.013 1.588 7.560 1.00 93.00 114 PHE A C 1
ATOM 895 O O . PHE A 1 114 ? 3.160 1.228 8.369 1.00 93.00 114 PHE A O 1
ATOM 902 N N . GLU A 1 115 ? 4.375 2.864 7.435 1.00 93.44 115 GLU A N 1
ATOM 903 C CA . GLU A 1 115 ? 3.687 3.933 8.162 1.00 93.44 115 GLU A CA 1
ATOM 904 C C . GLU A 1 115 ? 2.196 4.010 7.806 1.00 93.44 115 GLU A C 1
ATOM 906 O O . GLU A 1 115 ? 1.342 4.109 8.693 1.00 93.44 115 GLU A O 1
ATOM 911 N N . VAL A 1 116 ? 1.869 3.930 6.512 1.00 95.69 116 VAL A N 1
ATOM 912 C CA . VAL A 1 116 ? 0.480 3.909 6.037 1.00 95.69 116 VAL A CA 1
ATOM 913 C C . VAL A 1 116 ? -0.213 2.625 6.492 1.00 95.69 116 VAL A C 1
ATOM 915 O O . VAL A 1 116 ? -1.363 2.680 6.918 1.00 95.69 116 VAL A O 1
ATOM 918 N N . LEU A 1 117 ? 0.468 1.475 6.460 1.00 92.69 117 LEU A N 1
ATOM 919 C CA . LEU A 1 117 ? -0.079 0.200 6.933 1.00 92.69 117 LEU A CA 1
ATOM 920 C C . LEU A 1 117 ? -0.398 0.231 8.428 1.00 92.69 117 LEU A C 1
ATOM 922 O O . LEU A 1 117 ? -1.429 -0.292 8.835 1.00 92.69 117 LEU A O 1
ATOM 926 N N . LEU A 1 118 ? 0.452 0.853 9.243 1.00 88.44 118 LEU A N 1
ATOM 927 C CA . LEU A 1 118 ? 0.229 0.998 10.679 1.00 88.44 118 LEU A CA 1
ATOM 928 C C . LEU A 1 118 ? -0.989 1.875 10.990 1.00 88.44 118 LEU A C 1
ATOM 930 O O . LEU A 1 118 ? -1.780 1.526 11.866 1.00 88.44 118 LEU A O 1
ATOM 934 N N . ARG A 1 119 ? -1.147 2.996 10.276 1.00 92.94 119 ARG A N 1
ATOM 935 C CA . ARG A 1 119 ? -2.205 3.984 10.545 1.00 92.94 119 ARG A CA 1
ATOM 936 C C . ARG A 1 119 ? -3.539 3.673 9.854 1.00 92.94 119 ARG A C 1
ATOM 938 O O . ARG A 1 119 ? -4.592 3.902 10.445 1.00 92.94 119 ARG A O 1
ATOM 945 N N . TYR A 1 120 ? -3.508 3.140 8.633 1.00 95.00 120 TYR A N 1
ATOM 946 C CA . TYR A 1 120 ? -4.678 2.953 7.757 1.00 95.00 120 TYR A CA 1
ATOM 947 C C . TYR A 1 120 ? -4.794 1.533 7.179 1.00 95.00 120 TYR A C 1
ATOM 949 O O . TYR A 1 120 ? -4.946 1.339 5.963 1.00 95.00 120 TYR A O 1
ATOM 957 N N . PRO A 1 121 ? -4.715 0.482 8.008 1.00 89.94 121 PRO A N 1
ATOM 958 C CA . PRO A 1 121 ? -4.662 -0.879 7.489 1.00 89.94 121 PRO A CA 1
ATOM 959 C C . PRO A 1 121 ? -5.974 -1.330 6.818 1.00 89.94 121 PRO A C 1
ATOM 961 O O . PRO A 1 121 ? -5.947 -2.178 5.920 1.00 89.94 121 PRO A O 1
ATOM 964 N N . LEU A 1 122 ? -7.129 -0.769 7.205 1.00 90.06 122 LEU A N 1
ATOM 965 C CA . LEU A 1 122 ? -8.416 -1.048 6.557 1.00 90.06 122 LEU A CA 1
ATOM 966 C C . LEU A 1 122 ? -8.439 -0.489 5.128 1.00 90.06 122 LEU A C 1
ATOM 968 O O . LEU A 1 122 ? -8.857 -1.166 4.187 1.00 90.06 122 LEU A O 1
ATOM 972 N N . GLU A 1 123 ? -7.978 0.742 4.956 1.00 95.06 123 GLU A N 1
ATOM 973 C CA . GLU A 1 123 ? -7.921 1.437 3.679 1.00 95.06 123 GLU A CA 1
ATOM 974 C C . GLU A 1 123 ? -6.918 0.769 2.740 1.00 95.06 123 GLU A C 1
ATOM 976 O O . GLU A 1 123 ? -7.254 0.567 1.570 1.00 95.06 123 GLU A O 1
ATOM 981 N N . ILE A 1 124 ? -5.745 0.345 3.234 1.00 94.38 124 ILE A N 1
ATOM 982 C CA . ILE A 1 124 ? -4.815 -0.478 2.445 1.00 94.38 124 ILE A CA 1
ATOM 983 C C . ILE A 1 124 ? -5.510 -1.762 1.990 1.00 94.38 124 ILE A C 1
ATOM 985 O O . ILE A 1 124 ? -5.574 -2.033 0.792 1.00 94.38 124 ILE A O 1
ATOM 989 N N . SER A 1 125 ? -6.096 -2.522 2.919 1.00 89.94 125 SER A N 1
ATOM 990 C CA . SER A 1 125 ? -6.787 -3.785 2.622 1.00 89.94 125 SER A CA 1
ATOM 991 C C . SER A 1 125 ? -7.877 -3.632 1.551 1.00 89.94 125 SER A C 1
ATOM 993 O O . SER A 1 125 ? -8.022 -4.477 0.662 1.00 89.94 125 SER A O 1
ATOM 995 N N . ASN A 1 126 ? -8.627 -2.530 1.593 1.00 91.94 126 ASN A N 1
ATOM 996 C CA . ASN A 1 126 ? -9.664 -2.233 0.609 1.00 91.94 126 ASN A CA 1
ATOM 997 C C . ASN A 1 126 ? -9.089 -1.830 -0.755 1.00 91.94 126 ASN A C 1
ATOM 999 O O . ASN A 1 126 ? -9.635 -2.224 -1.787 1.00 91.94 126 ASN A O 1
ATOM 1003 N N . ASN A 1 127 ? -7.998 -1.062 -0.783 1.00 96.50 127 ASN A N 1
ATOM 1004 C CA . ASN A 1 127 ? -7.371 -0.620 -2.028 1.00 96.50 127 ASN A CA 1
ATOM 1005 C C . ASN A 1 127 ? -6.581 -1.724 -2.734 1.00 96.50 127 ASN A C 1
ATOM 1007 O O . ASN A 1 127 ? -6.598 -1.761 -3.961 1.00 96.50 127 ASN A O 1
ATOM 1011 N N . LEU A 1 128 ? -5.968 -2.653 -1.993 1.00 93.69 128 LEU A N 1
ATOM 1012 C CA . LEU A 1 128 ? -5.225 -3.789 -2.557 1.00 93.69 128 LEU A CA 1
ATOM 1013 C C . LEU A 1 128 ? -6.072 -4.679 -3.476 1.00 93.69 128 LEU A C 1
ATOM 1015 O O . LEU A 1 128 ? -5.524 -5.388 -4.309 1.00 93.69 128 LEU A O 1
ATOM 1019 N N . LYS A 1 129 ? -7.401 -4.639 -3.342 1.00 89.94 129 LYS A N 1
ATOM 1020 C CA . LYS A 1 129 ? -8.345 -5.425 -4.152 1.00 89.94 129 LYS A CA 1
ATOM 1021 C C . LYS A 1 129 ? -8.721 -4.759 -5.479 1.00 89.94 129 LYS A C 1
ATOM 1023 O O . LYS A 1 129 ? -9.523 -5.317 -6.221 1.00 89.94 129 LYS A O 1
ATOM 1028 N N . LYS A 1 130 ? -8.237 -3.544 -5.753 1.00 94.44 130 LYS A N 1
ATOM 1029 C CA . LYS A 1 130 ? -8.552 -2.814 -6.987 1.00 94.44 130 LYS A CA 1
ATOM 1030 C C . LYS A 1 130 ? -7.672 -3.316 -8.133 1.00 94.44 130 LYS A C 1
ATOM 1032 O O . LYS A 1 130 ? -6.460 -3.368 -7.984 1.00 94.44 130 LYS A O 1
ATOM 1037 N N . ASP A 1 131 ? -8.270 -3.564 -9.298 1.00 93.00 131 ASP A N 1
ATOM 1038 C CA . ASP A 1 131 ? -7.582 -4.117 -10.482 1.00 93.00 131 ASP A CA 1
ATOM 1039 C C . ASP A 1 131 ? -6.377 -3.289 -10.967 1.00 93.00 131 ASP A C 1
ATOM 1041 O O . ASP A 1 131 ? -5.471 -3.809 -11.614 1.00 93.00 131 ASP A O 1
ATOM 1045 N N . SER A 1 132 ? -6.360 -1.983 -10.685 1.00 94.56 132 SER A N 1
ATOM 1046 C CA . SER A 1 132 ? -5.263 -1.082 -11.051 1.00 94.56 132 SER A CA 1
ATOM 1047 C C . SER A 1 132 ? -4.077 -1.131 -10.084 1.00 94.56 132 SER A C 1
ATOM 1049 O O . SER A 1 132 ? -3.051 -0.506 -10.354 1.00 94.56 132 SER A O 1
ATOM 1051 N N . ILE A 1 133 ? -4.192 -1.842 -8.965 1.00 97.06 133 ILE A N 1
ATOM 1052 C CA . ILE A 1 133 ? -3.150 -1.962 -7.950 1.00 97.06 133 ILE A CA 1
ATOM 1053 C C . ILE A 1 133 ? -2.397 -3.274 -8.158 1.00 97.06 133 ILE A C 1
ATOM 1055 O O . ILE A 1 133 ? -2.989 -4.345 -8.255 1.00 97.06 133 ILE A O 1
ATOM 1059 N N . TYR A 1 134 ? -1.068 -3.188 -8.216 1.00 96.44 134 TYR A N 1
ATOM 1060 C CA . TYR A 1 134 ? -0.201 -4.359 -8.332 1.00 96.44 134 TYR A CA 1
ATOM 1061 C C . TYR A 1 134 ? 0.006 -4.968 -6.948 1.00 96.44 134 TYR A C 1
ATOM 1063 O O . TYR A 1 134 ? 0.989 -4.703 -6.256 1.00 96.44 134 TYR A O 1
ATOM 1071 N N . GLN A 1 135 ? -1.011 -5.711 -6.514 1.00 95.62 135 GLN A N 1
ATOM 1072 C CA . GLN A 1 135 ? -1.098 -6.279 -5.174 1.00 95.62 135 GLN A CA 1
ATOM 1073 C C . GLN A 1 135 ? 0.113 -7.156 -4.837 1.00 95.62 135 GLN A C 1
ATOM 1075 O O . GLN A 1 135 ? 0.639 -7.069 -3.735 1.00 95.62 135 GLN A O 1
ATOM 1080 N N . ASP A 1 136 ? 0.559 -7.982 -5.778 1.00 95.44 136 ASP A N 1
ATOM 1081 C CA . ASP A 1 136 ? 1.712 -8.869 -5.637 1.00 95.44 136 ASP A CA 1
ATOM 1082 C C . ASP A 1 136 ? 3.003 -8.107 -5.313 1.00 95.44 136 ASP A C 1
ATOM 1084 O O . ASP A 1 136 ? 3.748 -8.513 -4.423 1.00 95.44 136 ASP A O 1
ATOM 1088 N N . ILE A 1 137 ? 3.223 -6.965 -5.965 1.00 95.50 137 ILE A N 1
ATOM 1089 C CA . ILE A 1 137 ? 4.381 -6.101 -5.710 1.00 95.50 137 ILE A CA 1
ATOM 1090 C C . ILE A 1 137 ? 4.311 -5.520 -4.300 1.00 95.50 137 ILE A C 1
ATOM 1092 O O . ILE A 1 137 ? 5.281 -5.597 -3.556 1.00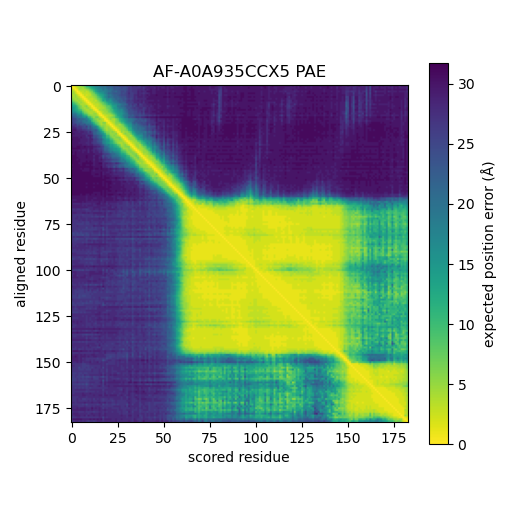 95.50 137 ILE A O 1
ATOM 1096 N N . ILE A 1 138 ? 3.158 -4.979 -3.901 1.00 96.06 138 ILE A N 1
ATOM 1097 C CA . ILE A 1 138 ? 3.003 -4.365 -2.574 1.00 96.06 138 ILE A CA 1
ATOM 1098 C C . ILE A 1 138 ? 3.149 -5.414 -1.468 1.00 96.06 138 ILE A C 1
ATOM 1100 O O . ILE A 1 138 ? 3.796 -5.163 -0.454 1.00 96.06 138 ILE A O 1
ATOM 1104 N N . LEU A 1 139 ? 2.589 -6.611 -1.660 1.00 93.50 139 LEU A N 1
ATOM 1105 C CA . LEU A 1 139 ? 2.780 -7.719 -0.725 1.00 93.50 139 LEU A CA 1
ATOM 1106 C C . LEU A 1 139 ? 4.252 -8.134 -0.643 1.00 93.50 139 LEU A C 1
ATOM 1108 O O . LEU A 1 139 ? 4.728 -8.443 0.448 1.00 93.50 139 LEU A O 1
ATOM 1112 N N . ASN A 1 140 ? 4.986 -8.098 -1.758 1.00 93.25 140 ASN A N 1
ATOM 1113 C CA . ASN A 1 140 ? 6.424 -8.342 -1.757 1.00 93.25 140 ASN A CA 1
ATOM 1114 C C . ASN A 1 140 ? 7.198 -7.257 -0.987 1.00 93.25 140 ASN A C 1
ATOM 1116 O O . ASN A 1 140 ? 8.105 -7.601 -0.239 1.00 93.25 140 ASN A O 1
ATOM 1120 N N . GLU A 1 141 ? 6.832 -5.981 -1.108 1.00 92.50 141 GLU A N 1
ATOM 1121 C CA . GLU A 1 141 ? 7.432 -4.897 -0.310 1.00 92.50 141 GLU A CA 1
ATOM 1122 C C . GLU A 1 141 ? 7.181 -5.089 1.197 1.00 92.50 141 GLU A C 1
ATOM 1124 O O . GLU A 1 141 ? 8.105 -4.979 2.003 1.00 92.50 141 GLU A O 1
ATOM 1129 N N . ILE A 1 142 ? 5.962 -5.486 1.587 1.00 91.19 142 ILE A N 1
ATOM 1130 C CA . ILE A 1 142 ? 5.622 -5.818 2.987 1.00 91.19 142 ILE A CA 1
ATOM 1131 C C . ILE A 1 142 ? 6.407 -7.048 3.476 1.00 91.19 142 ILE A C 1
ATOM 1133 O O . ILE A 1 142 ? 6.794 -7.140 4.644 1.00 91.19 142 ILE A O 1
ATOM 1137 N N . ALA A 1 143 ? 6.650 -8.012 2.589 1.00 86.94 143 ALA A N 1
ATOM 1138 C CA . ALA A 1 143 ? 7.431 -9.206 2.891 1.00 86.94 143 ALA A CA 1
ATOM 1139 C C . ALA A 1 143 ? 8.949 -8.956 2.935 1.00 86.94 143 ALA A C 1
ATOM 1141 O O . ALA A 1 143 ? 9.689 -9.862 3.312 1.00 86.94 143 ALA A O 1
ATOM 1142 N N . ASN A 1 144 ? 9.421 -7.762 2.566 1.00 85.38 144 ASN A N 1
ATOM 1143 C CA . ASN A 1 144 ? 10.838 -7.405 2.533 1.00 85.38 144 ASN A CA 1
ATOM 1144 C C . ASN A 1 144 ? 11.041 -5.948 3.012 1.00 85.38 144 ASN A C 1
ATOM 1146 O O . ASN A 1 144 ? 11.384 -5.087 2.201 1.00 85.38 144 ASN A O 1
ATOM 1150 N N . PRO A 1 145 ? 10.826 -5.642 4.307 1.00 85.44 145 PRO A N 1
ATOM 1151 C CA . PRO A 1 145 ? 11.067 -4.316 4.849 1.00 85.44 145 PRO A CA 1
ATOM 1152 C C . PRO A 1 145 ? 12.544 -3.969 4.686 1.00 85.44 145 PRO A C 1
ATOM 1154 O O . PRO A 1 145 ? 13.427 -4.749 5.050 1.00 85.44 145 PRO A O 1
ATOM 1157 N N . ILE A 1 146 ? 12.809 -2.792 4.131 1.00 81.31 146 ILE A N 1
ATOM 1158 C CA . ILE A 1 146 ? 14.175 -2.325 3.881 1.00 81.31 146 ILE A CA 1
ATOM 1159 C C . ILE A 1 146 ? 14.818 -1.809 5.176 1.00 81.31 146 ILE A C 1
ATOM 1161 O O . ILE A 1 146 ? 16.029 -1.929 5.363 1.00 81.31 146 ILE A O 1
ATOM 1165 N N . MET A 1 147 ? 14.014 -1.272 6.095 1.00 69.00 147 MET A N 1
ATOM 1166 C CA . MET A 1 147 ? 14.486 -0.758 7.380 1.00 69.00 147 MET A CA 1
ATOM 1167 C C . MET A 1 147 ? 14.155 -1.698 8.540 1.00 69.00 147 MET A C 1
ATOM 1169 O O . MET A 1 147 ? 13.149 -2.408 8.519 1.00 69.00 147 MET A O 1
ATOM 1173 N N . GLU A 1 148 ? 14.976 -1.657 9.596 1.00 64.06 148 GLU A N 1
ATOM 1174 C CA . GLU A 1 148 ? 14.677 -2.326 10.866 1.00 64.06 148 GLU A CA 1
ATOM 1175 C C . GLU A 1 148 ? 13.438 -1.689 11.508 1.00 64.06 148 GLU A C 1
ATOM 1177 O O . GLU A 1 148 ? 13.511 -0.665 12.190 1.00 64.06 148 GLU A O 1
ATOM 1182 N N . MET A 1 149 ? 12.272 -2.285 11.268 1.00 60.62 149 MET A N 1
ATOM 1183 C CA . MET A 1 149 ? 11.023 -1.780 11.820 1.00 60.62 149 MET A CA 1
ATOM 1184 C C . MET A 1 149 ? 10.916 -2.051 13.307 1.00 60.62 149 MET A C 1
ATOM 1186 O O . MET A 1 149 ? 11.100 -3.172 13.788 1.00 60.62 149 MET A O 1
ATOM 1190 N N . GLN A 1 150 ? 10.583 -0.995 14.045 1.00 56.47 150 GLN A N 1
ATOM 1191 C CA . GLN A 1 150 ? 10.346 -1.091 15.472 1.00 56.47 150 GLN A CA 1
ATOM 1192 C C . GLN A 1 150 ? 9.012 -1.813 15.718 1.00 56.47 150 GLN A C 1
ATOM 1194 O O . GLN A 1 150 ? 7.934 -1.316 15.423 1.00 56.47 150 GLN A O 1
ATOM 1199 N N . SER A 1 151 ? 9.150 -3.016 16.276 1.00 66.06 151 SER A N 1
ATOM 1200 C CA . SER A 1 151 ? 8.134 -3.920 16.822 1.00 66.06 151 SER A CA 1
ATOM 1201 C C . SER A 1 151 ? 7.184 -4.594 15.816 1.00 66.06 151 SER A C 1
ATOM 1203 O O . SER A 1 151 ? 6.068 -4.177 15.515 1.00 66.06 151 SER A O 1
ATOM 1205 N N . ALA A 1 152 ? 7.613 -5.768 15.350 1.00 69.25 152 ALA A N 1
ATOM 1206 C CA . ALA A 1 152 ? 6.758 -6.673 14.595 1.00 69.25 152 ALA A CA 1
ATOM 1207 C C . ALA A 1 152 ? 5.435 -7.020 15.292 1.00 69.25 152 ALA A C 1
ATOM 1209 O O . ALA A 1 152 ? 4.409 -7.199 14.634 1.00 69.25 152 ALA A O 1
ATOM 1210 N N . ASP A 1 153 ? 5.458 -7.072 16.621 1.00 74.94 153 ASP A N 1
ATOM 1211 C CA . ASP A 1 153 ? 4.277 -7.347 17.425 1.00 74.94 153 ASP A CA 1
ATOM 1212 C C . ASP A 1 153 ? 3.208 -6.256 17.267 1.00 74.94 153 ASP A C 1
ATOM 1214 O O . ASP A 1 153 ? 2.025 -6.583 17.217 1.00 74.94 153 ASP A O 1
ATOM 1218 N N . GLU A 1 154 ? 3.579 -4.980 17.129 1.00 79.69 154 GLU A N 1
ATOM 1219 C CA . GLU A 1 154 ? 2.617 -3.888 16.934 1.00 79.69 154 GLU A CA 1
ATOM 1220 C C . GLU A 1 154 ? 1.899 -4.001 15.589 1.00 79.69 154 GLU A C 1
ATOM 1222 O O . GLU A 1 154 ? 0.670 -3.939 15.553 1.00 79.69 154 GLU A O 1
ATOM 1227 N N . ILE A 1 155 ? 2.627 -4.287 14.503 1.00 77.06 155 ILE A N 1
ATOM 1228 C CA . ILE A 1 155 ? 2.023 -4.495 13.175 1.00 77.06 155 ILE A CA 1
ATOM 1229 C C . ILE A 1 155 ? 1.054 -5.679 13.206 1.00 77.06 155 ILE A C 1
ATOM 1231 O O . ILE A 1 155 ? -0.093 -5.569 12.769 1.00 77.06 155 ILE A O 1
ATOM 1235 N N . ILE A 1 156 ? 1.490 -6.812 13.765 1.00 84.00 156 ILE A N 1
ATOM 1236 C CA . ILE A 1 156 ? 0.667 -8.023 13.852 1.00 84.00 156 ILE A CA 1
ATOM 1237 C C . ILE A 1 156 ? -0.585 -7.764 14.700 1.00 84.00 156 ILE A C 1
ATOM 1239 O O . ILE A 1 156 ? -1.685 -8.167 14.315 1.00 84.00 156 ILE A O 1
ATOM 1243 N N . ASN A 1 157 ? -0.445 -7.087 15.840 1.00 84.81 157 ASN A N 1
ATOM 1244 C CA . ASN A 1 157 ? -1.566 -6.780 16.725 1.00 84.81 157 ASN A CA 1
ATOM 1245 C C . ASN A 1 157 ? -2.552 -5.803 16.076 1.00 84.81 157 ASN A C 1
ATOM 1247 O O . ASN A 1 157 ? -3.762 -6.043 16.132 1.00 84.81 157 ASN A O 1
ATOM 1251 N N . ASN A 1 158 ? -2.053 -4.767 15.397 1.00 82.75 158 ASN A N 1
ATOM 1252 C CA . ASN A 1 158 ? -2.884 -3.806 14.680 1.00 82.75 158 ASN A CA 1
ATOM 1253 C C . ASN A 1 158 ? -3.693 -4.506 13.590 1.00 82.75 158 ASN A C 1
ATOM 1255 O O . ASN A 1 158 ? -4.916 -4.398 13.605 1.00 82.75 158 ASN A O 1
ATOM 1259 N N . VAL A 1 159 ? -3.064 -5.316 12.731 1.00 84.75 159 VAL A N 1
ATOM 1260 C CA . VAL A 1 159 ? -3.769 -6.057 11.667 1.00 84.75 159 VAL A CA 1
ATOM 1261 C C . VAL A 1 159 ? -4.803 -7.034 12.238 1.00 84.75 159 VAL A C 1
ATOM 1263 O O . VAL A 1 159 ? -5.924 -7.127 11.728 1.00 84.75 159 VAL A O 1
ATOM 1266 N N . ASN A 1 160 ? -4.474 -7.731 13.330 1.00 86.75 160 ASN A N 1
ATOM 1267 C CA . ASN A 1 160 ? -5.403 -8.652 13.987 1.00 86.75 160 ASN A CA 1
ATOM 1268 C C . ASN A 1 160 ? -6.640 -7.948 14.557 1.00 86.75 160 ASN A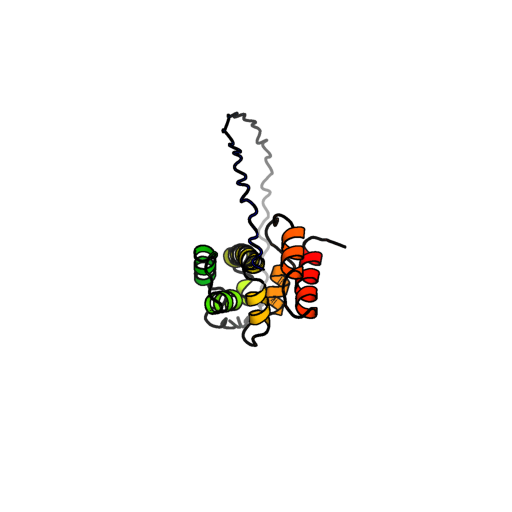 C 1
ATOM 1270 O O . ASN A 1 160 ? -7.731 -8.527 14.524 1.00 86.75 160 ASN A O 1
ATOM 1274 N N . SER A 1 161 ? -6.491 -6.713 15.045 1.00 88.31 161 SER A N 1
ATOM 1275 C CA . SER A 1 161 ? -7.573 -5.946 15.673 1.00 88.31 161 SER A CA 1
ATOM 1276 C C . SER A 1 161 ? -8.646 -5.440 14.697 1.00 88.31 161 SER A C 1
ATOM 1278 O O . SER A 1 161 ? -9.718 -5.024 15.127 1.00 88.31 161 SER A O 1
ATOM 1280 N N . LEU A 1 162 ? -8.393 -5.500 13.386 1.00 83.56 162 LEU A N 1
ATOM 1281 C CA . LEU A 1 162 ? -9.272 -4.911 12.373 1.00 83.56 162 LEU A CA 1
ATOM 1282 C C . LEU A 1 162 ? -10.510 -5.755 12.090 1.00 83.56 162 LEU A C 1
ATOM 1284 O O . LEU A 1 162 ? -10.452 -6.981 12.051 1.00 83.56 162 LEU A O 1
ATOM 1288 N N . GLU A 1 163 ? -11.624 -5.117 11.751 1.00 90.19 163 GLU A N 1
ATOM 1289 C CA . GLU A 1 163 ? -12.830 -5.801 11.265 1.00 90.19 163 GLU A CA 1
ATOM 1290 C C . GLU A 1 163 ? -12.772 -6.024 9.739 1.00 90.19 163 GLU A C 1
ATOM 1292 O O . GLU A 1 163 ? -13.639 -5.584 8.986 1.00 90.19 163 GLU A O 1
ATOM 1297 N N . ILE A 1 164 ? -11.717 -6.697 9.263 1.00 83.94 164 ILE A N 1
ATOM 1298 C CA . ILE A 1 164 ? -11.520 -7.057 7.844 1.00 83.94 164 ILE A CA 1
ATOM 1299 C C . ILE A 1 164 ? -11.623 -8.571 7.618 1.00 83.94 164 ILE A C 1
ATOM 1301 O O . ILE A 1 164 ? -11.473 -9.335 8.576 1.00 83.94 164 ILE A O 1
ATOM 1305 N N . PRO A 1 165 ? -11.856 -9.030 6.366 1.00 88.62 165 PRO A N 1
ATOM 1306 C CA . PRO A 1 165 ? -11.907 -10.454 6.056 1.00 88.62 165 PRO A CA 1
ATOM 1307 C C . PRO A 1 165 ? -10.668 -11.197 6.556 1.00 88.62 165 PRO A C 1
ATOM 1309 O O . PRO A 1 165 ? -9.541 -10.768 6.306 1.00 88.62 165 PRO A O 1
ATOM 1312 N N . GLU A 1 166 ? -10.891 -12.334 7.215 1.00 88.06 166 GLU A N 1
ATOM 1313 C CA . GLU A 1 166 ? -9.835 -13.106 7.878 1.00 88.06 166 GLU A CA 1
ATOM 1314 C C . GLU A 1 166 ? -8.710 -13.494 6.915 1.00 88.06 166 GLU A C 1
ATOM 1316 O O . GLU A 1 166 ? -7.541 -13.360 7.255 1.00 88.06 166 GLU A O 1
ATOM 1321 N N . GLN A 1 167 ? -9.044 -13.869 5.675 1.00 86.00 167 GLN A N 1
ATOM 1322 C CA . GLN A 1 167 ? -8.037 -14.190 4.662 1.00 86.00 167 GLN A CA 1
ATOM 1323 C C . GLN A 1 167 ? -7.068 -13.024 4.430 1.00 86.00 167 GLN A C 1
ATOM 1325 O O . GLN A 1 167 ? -5.865 -13.231 4.404 1.00 86.00 167 GLN A O 1
ATOM 1330 N N . THR A 1 168 ? -7.570 -11.788 4.356 1.00 81.31 168 THR A N 1
ATOM 1331 C CA . THR A 1 168 ? -6.712 -10.616 4.147 1.00 81.31 168 THR A CA 1
ATOM 1332 C C . THR A 1 168 ? -5.810 -10.348 5.351 1.00 81.31 168 THR A C 1
ATOM 1334 O O . THR A 1 168 ? -4.659 -9.964 5.165 1.00 81.31 168 THR A O 1
ATOM 1337 N N . LYS A 1 169 ? -6.282 -10.599 6.583 1.00 89.62 169 LYS A N 1
ATOM 1338 C CA . LYS A 1 169 ? -5.405 -10.546 7.766 1.00 89.62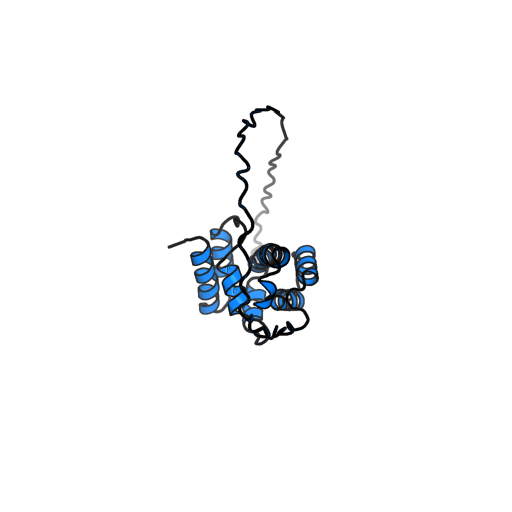 169 LYS A CA 1
ATOM 1339 C C . LYS A 1 169 ? -4.286 -11.567 7.656 1.00 89.62 169 LYS A C 1
ATOM 1341 O O . LYS A 1 169 ? -3.129 -11.222 7.871 1.00 89.62 169 LYS A O 1
ATOM 1346 N N . GLN A 1 170 ? -4.634 -12.805 7.310 1.00 89.12 170 GLN A N 1
ATOM 1347 C CA . GLN A 1 170 ? -3.667 -13.888 7.177 1.00 89.12 170 GLN A CA 1
ATOM 1348 C C . GLN A 1 170 ? -2.645 -13.589 6.078 1.00 89.12 170 GLN A C 1
ATOM 1350 O O . GLN A 1 170 ? -1.458 -13.798 6.303 1.00 89.12 170 GLN A O 1
ATOM 1355 N N . ASP A 1 171 ? -3.060 -13.033 4.939 1.00 84.50 171 ASP A N 1
ATOM 1356 C CA . ASP A 1 171 ? -2.160 -12.674 3.836 1.00 84.50 171 ASP A CA 1
ATOM 1357 C C . ASP A 1 171 ? -1.144 -11.600 4.262 1.00 84.50 171 ASP A C 1
ATOM 1359 O O . ASP A 1 171 ? 0.056 -11.750 4.025 1.00 84.50 171 ASP A O 1
ATOM 1363 N N . VAL A 1 172 ? -1.597 -10.551 4.962 1.00 83.44 172 VAL A N 1
ATOM 1364 C CA . VAL A 1 172 ? -0.724 -9.473 5.461 1.00 83.44 172 VAL A CA 1
ATOM 1365 C C . VAL A 1 172 ? 0.208 -9.989 6.561 1.00 83.44 172 VAL A C 1
ATOM 1367 O O . VAL A 1 172 ? 1.419 -9.788 6.495 1.00 83.44 172 VAL A O 1
ATOM 1370 N N . ILE A 1 173 ? -0.333 -10.696 7.558 1.00 88.56 173 ILE A N 1
ATOM 1371 C CA . ILE A 1 173 ? 0.441 -11.201 8.702 1.00 88.56 173 ILE A CA 1
ATOM 1372 C C . ILE A 1 173 ? 1.455 -12.257 8.261 1.00 88.56 173 ILE A C 1
ATOM 1374 O O . ILE A 1 173 ? 2.578 -12.258 8.757 1.00 88.56 173 ILE A O 1
ATOM 1378 N N . SER A 1 174 ? 1.086 -13.170 7.360 1.00 88.06 174 SER A N 1
ATOM 1379 C CA . SER A 1 174 ? 2.000 -14.213 6.882 1.00 88.06 174 SER A CA 1
ATOM 1380 C C . SER A 1 174 ? 3.147 -13.623 6.066 1.00 88.06 174 SER A C 1
ATOM 1382 O O . SER A 1 174 ? 4.300 -13.951 6.341 1.00 88.06 174 SER A O 1
ATOM 1384 N N . SER A 1 175 ? 2.846 -12.695 5.153 1.00 82.06 175 SER A N 1
ATOM 1385 C CA . SER A 1 175 ? 3.856 -11.940 4.401 1.00 82.06 175 SER A CA 1
ATOM 1386 C C . SER A 1 175 ? 4.826 -11.225 5.341 1.00 82.06 175 SER A C 1
ATOM 1388 O O . SER A 1 175 ? 6.039 -11.361 5.208 1.00 82.06 175 SER A O 1
ATOM 1390 N N . TYR A 1 176 ? 4.303 -10.549 6.364 1.00 80.62 176 TYR A N 1
ATOM 1391 C CA . TYR A 1 176 ? 5.132 -9.839 7.332 1.00 80.62 176 TYR A CA 1
ATOM 1392 C C . TYR A 1 176 ? 5.952 -10.771 8.246 1.00 80.62 176 TYR A C 1
ATOM 1394 O O . TYR A 1 176 ? 7.109 -10.503 8.544 1.00 80.62 176 TYR A O 1
ATOM 1402 N N . LYS A 1 177 ? 5.412 -11.920 8.667 1.00 83.69 177 LYS A N 1
ATOM 1403 C CA . LYS A 1 177 ? 6.170 -12.900 9.471 1.00 83.69 177 LYS A CA 1
ATOM 1404 C C . LYS A 1 177 ? 7.365 -13.487 8.721 1.00 83.69 177 LYS A C 1
ATOM 1406 O O . LYS A 1 177 ? 8.411 -13.704 9.333 1.00 83.69 177 LYS A O 1
ATOM 1411 N N . ILE A 1 178 ? 7.214 -13.729 7.416 1.00 82.50 178 ILE A N 1
ATOM 1412 C CA . ILE A 1 178 ? 8.312 -14.179 6.548 1.00 82.50 178 ILE A CA 1
ATOM 1413 C C . ILE A 1 178 ? 9.451 -13.155 6.575 1.00 82.50 178 ILE A C 1
ATOM 1415 O O . ILE A 1 178 ? 10.614 -13.539 6.702 1.00 82.50 178 ILE A O 1
ATOM 1419 N N . SER A 1 179 ? 9.103 -11.870 6.524 1.00 73.06 179 SER A N 1
ATOM 1420 C CA . SER A 1 179 ? 10.049 -10.765 6.391 1.00 73.06 179 SER A CA 1
ATOM 1421 C C . SER A 1 179 ? 11.001 -10.603 7.577 1.00 73.06 179 SER A C 1
ATOM 1423 O O . SER A 1 179 ? 12.182 -10.314 7.407 1.00 73.06 179 SER A O 1
ATOM 1425 N N . ILE A 1 180 ? 10.511 -10.888 8.782 1.00 77.62 180 ILE A N 1
ATOM 1426 C CA . ILE A 1 180 ? 11.269 -10.783 10.036 1.00 77.62 180 ILE A CA 1
ATOM 1427 C C . ILE A 1 180 ? 11.873 -12.125 10.496 1.00 77.62 180 ILE A C 1
ATOM 1429 O O . ILE A 1 180 ? 12.407 -12.222 11.602 1.00 77.62 180 ILE A O 1
ATOM 1433 N N . GLY A 1 181 ? 11.756 -13.190 9.694 1.00 73.75 181 GLY A N 1
ATOM 1434 C CA . GLY A 1 181 ? 12.257 -14.524 10.045 1.00 73.75 181 GLY A CA 1
ATOM 1435 C C . GLY A 1 181 ? 11.496 -15.216 11.185 1.00 73.75 181 GLY A C 1
ATOM 1436 O O . GLY A 1 181 ? 12.049 -16.106 11.838 1.00 73.75 181 GLY A O 1
ATOM 1437 N N . TYR A 1 182 ? 10.239 -14.832 11.430 1.00 66.25 182 TYR A N 1
ATOM 1438 C CA . TYR A 1 182 ? 9.379 -15.463 12.432 1.00 66.25 182 TYR A CA 1
ATOM 1439 C C . TYR A 1 182 ? 8.915 -16.829 11.906 1.00 66.25 182 TYR A C 1
ATOM 1441 O O . TYR A 1 182 ? 8.162 -16.900 10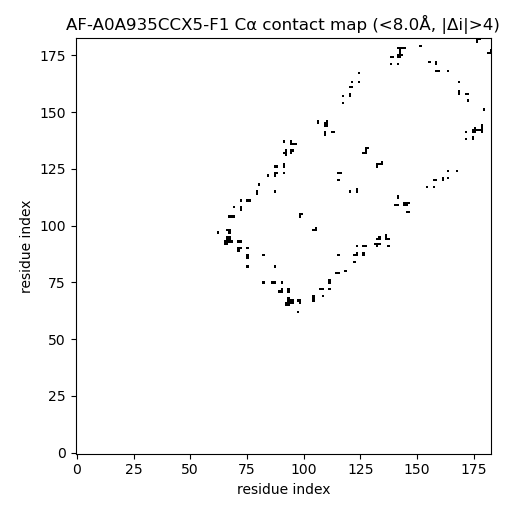.933 1.00 66.25 182 TYR A O 1
ATOM 1449 N N . LYS A 1 183 ? 9.389 -17.916 12.523 1.00 56.38 183 LYS A N 1
ATOM 1450 C CA . LYS A 1 183 ? 8.963 -19.292 12.212 1.00 56.38 183 LYS A CA 1
ATOM 1451 C C . LYS A 1 183 ? 7.778 -19.723 13.060 1.00 56.38 183 LYS A C 1
ATOM 1453 O O . LYS A 1 183 ? 7.799 -19.434 14.276 1.00 56.38 183 LYS A O 1
#

Foldseek 3Di:
DDDDDDDDDDDDDDDDDDDDDDDDDDDDDDDDDDDDDDDDDDDDDDDDDPDPPPPPPPPPPPDPPLALPVVLLVVCVVCVVPDDLVSLLSLQLNDDPVNVVVPVSLQSSLVSLVSNCLNPVVSNLVNLPDPSGPNVRSLQSLLARPDDDDDPPSSLVSLVPDPDDPVSSCSNNVSNCNRVVND

Nearest PDB structures (foldseek):
  5wrw-assembly2_D  TM=2.602E-01  e=8.106E+00  Homo sapiens

Radius of gyration: 27.09 Å; Cα contacts (8 Å, |Δi|>4): 114; chains: 1; bounding box: 90×35×77 Å

Organism: NCBI:txid2802615

Secondary structure (DSSP, 8-state):
-----------------------------------------PPPP-----------------PPTTTT-HHHHHHHHHTTTS--HHHHHHHHHT--GGGGG-HHHHHHHHHHHHHHHHH-HHHHHHHTTSTTS-HHHHHHHHTS-SS--S-HHHHHHHHHHS-S-HHHHHHHHHHHHHHTT--